Protein AF-A0A9P6J1I5-F1 (afdb_monomer_lite)

InterPro domains:
  IPR013217 Methyltransferase type 12 [PF08242] (8-94)
  IPR026113 tRNA N(3)-methylcytidine methyltransferase METTL2/6/8-like [PTHR22809] (1-177)
  IPR029063 S-adenosyl-L-methionine-dependent methyltransferase superfamily [G3DSA:3.40.50.150] (2-171)
  IPR029063 S-adenosyl-L-methionine-dependent methyltransferase superfamily [SSF53335] (11-177)

Sequence (237 aa):
MFPLLIESKNPKLFVYACDFSSTAVEVVKSNPAYDPTRGKAFVWDLAGDNIPPEVEPESMDVLVLIFVLSALHPDKWDQAMDNLYKLLKPGGLIVFRDYGRYDMAQLRFKKNRLISENFYVRGDGTRVYFFDSDEIVRLFGPRFTIEQNGVDRRLIVNRLRKVKMYRVWLQGKFRKPLAGQSPGVPSTITVTTVDTIEGEDTIDGRPMDVALSLDNNSLGSPEASSGMATPDLGSSA

Foldseek 3Di:
DQVCVVPDPDLPAADEAEDQDPVVLVVQCPDPSDDVSRYDGDYDDLLDQDADPVAQWQGAQEAEEAANVFQDDPVSLQSSLVNVLRRHHAFHKYKYKHFAPPWPVQVPDDPVQDPDVQKGQFPVRTIGHHDDQVVVCVRQQQFWAWAEWEKEWEWEADVVVRDTTTGIMIITMTTGHHPPDGHHYYPDHPHPHPHDHDDDDDDDPDDPPPPPPRDDDDDDDDDDDDDDDDDDDDDDD

Structure (mmCIF, N/CA/C/O backbone):
data_AF-A0A9P6J1I5-F1
#
_entry.id   AF-A0A9P6J1I5-F1
#
loop_
_atom_site.group_PDB
_atom_site.id
_atom_site.type_symbol
_atom_site.label_atom_id
_atom_site.label_alt_id
_atom_site.label_comp_id
_atom_site.label_asym_id
_atom_site.label_entity_id
_atom_site.label_seq_id
_atom_site.pdbx_PDB_ins_code
_atom_site.Cartn_x
_atom_site.Cartn_y
_atom_site.Cartn_z
_atom_site.occupancy
_atom_site.B_iso_or_equiv
_atom_site.auth_seq_id
_atom_site.auth_comp_id
_atom_site.auth_asym_id
_atom_site.auth_atom_id
_atom_site.pdbx_PDB_model_num
ATOM 1 N N . MET A 1 1 ? -7.767 9.579 -1.943 1.00 90.38 1 MET A N 1
ATOM 2 C CA . MET A 1 1 ? -8.697 10.246 -1.003 1.00 90.38 1 MET A CA 1
ATOM 3 C C . MET A 1 1 ? -9.937 10.797 -1.710 1.00 90.38 1 MET A C 1
ATOM 5 O O . MET A 1 1 ? -11.017 10.290 -1.445 1.00 90.38 1 MET A O 1
ATOM 9 N N . PHE A 1 2 ? -9.814 11.773 -2.620 1.00 94.44 2 PHE A N 1
ATOM 10 C CA . PHE A 1 2 ? -10.978 12.519 -3.138 1.00 94.44 2 PHE A CA 1
ATOM 11 C C . PHE A 1 2 ? -12.034 11.707 -3.889 1.00 94.44 2 PHE A C 1
ATOM 13 O O . PHE A 1 2 ? -13.194 11.848 -3.518 1.00 94.44 2 PHE A O 1
ATOM 20 N N . PRO A 1 3 ? -11.700 10.819 -4.851 1.00 93.06 3 PRO A N 1
ATOM 21 C CA . PRO A 1 3 ? -12.741 10.056 -5.543 1.00 93.06 3 PRO A CA 1
ATOM 22 C C . PRO A 1 3 ? -13.623 9.261 -4.570 1.00 93.06 3 PRO A C 1
ATOM 24 O O . PRO A 1 3 ? -14.839 9.257 -4.691 1.00 93.06 3 PRO A O 1
ATOM 27 N N . LEU A 1 4 ? -13.022 8.680 -3.524 1.00 93.06 4 LEU A N 1
ATOM 28 C CA . LEU A 1 4 ? -13.757 7.966 -2.480 1.00 93.06 4 LEU A CA 1
ATOM 29 C C . LEU A 1 4 ? -14.694 8.888 -1.681 1.00 93.06 4 LEU A C 1
ATOM 31 O O . LEU A 1 4 ? -15.829 8.511 -1.403 1.00 93.06 4 LEU A O 1
ATOM 35 N N . LEU A 1 5 ? -14.230 10.078 -1.289 1.00 93.62 5 LEU A N 1
ATOM 36 C CA . LEU A 1 5 ? -15.034 11.023 -0.504 1.00 93.62 5 LEU A CA 1
ATOM 37 C C . LEU A 1 5 ? -16.158 11.678 -1.317 1.00 93.62 5 LEU A C 1
ATOM 39 O O . LEU A 1 5 ? -17.214 11.966 -0.751 1.00 93.62 5 LEU A O 1
ATOM 43 N N . ILE A 1 6 ? -15.933 11.895 -2.615 1.00 91.88 6 ILE A N 1
ATOM 44 C CA . ILE A 1 6 ? -16.921 12.446 -3.550 1.00 91.88 6 ILE A CA 1
ATOM 45 C C . ILE A 1 6 ? -18.047 11.433 -3.783 1.00 91.88 6 ILE A C 1
ATOM 47 O O . ILE A 1 6 ? -19.218 11.782 -3.660 1.00 91.88 6 ILE A O 1
ATOM 51 N N . GLU A 1 7 ? -17.703 10.171 -4.047 1.00 93.50 7 GLU A N 1
ATOM 52 C CA . GLU A 1 7 ? -18.691 9.121 -4.330 1.00 93.50 7 GLU A CA 1
ATOM 53 C C . GLU A 1 7 ? -19.417 8.621 -3.070 1.00 93.50 7 GLU A C 1
ATOM 55 O O . GLU A 1 7 ? -20.574 8.190 -3.116 1.00 93.50 7 GLU A O 1
ATOM 60 N N . SER A 1 8 ? -18.759 8.668 -1.908 1.00 92.62 8 SER A N 1
ATOM 61 C CA . SER A 1 8 ? -19.342 8.165 -0.667 1.00 92.62 8 SER A CA 1
ATOM 62 C C . SER A 1 8 ? -20.397 9.108 -0.095 1.00 92.62 8 SER A C 1
ATOM 64 O O . SER A 1 8 ? -20.094 10.179 0.440 1.00 92.62 8 SER A O 1
ATOM 66 N N . LYS A 1 9 ? -21.641 8.620 -0.083 1.00 90.88 9 LYS A N 1
ATOM 67 C CA . LYS A 1 9 ? -22.789 9.244 0.593 1.00 90.88 9 LYS A CA 1
ATOM 68 C C . LYS A 1 9 ? -22.856 8.944 2.096 1.00 90.88 9 LYS A C 1
ATOM 70 O O . LYS A 1 9 ? -23.789 9.388 2.755 1.00 90.88 9 LYS A O 1
ATOM 75 N N . ASN A 1 10 ? -21.918 8.167 2.648 1.00 94.19 10 ASN A N 1
ATOM 76 C CA . ASN A 1 10 ? -21.923 7.818 4.068 1.00 94.19 10 ASN A CA 1
ATOM 77 C C . ASN A 1 10 ? -21.359 8.984 4.907 1.00 94.19 10 ASN A C 1
ATOM 79 O O . ASN A 1 10 ? -20.153 9.241 4.828 1.00 94.19 10 ASN A O 1
ATOM 83 N N . PRO A 1 11 ? -22.172 9.648 5.753 1.00 91.06 11 PRO A N 1
ATOM 84 C CA . PRO A 1 11 ? -21.702 10.763 6.575 1.00 91.06 11 PRO A CA 1
ATOM 85 C C . PRO A 1 11 ? -20.746 10.325 7.693 1.00 91.06 11 PRO A C 1
ATOM 87 O O . PRO A 1 11 ? -20.063 11.161 8.267 1.00 91.06 11 PRO A O 1
ATOM 90 N N . LYS A 1 12 ? -20.679 9.023 8.006 1.00 94.31 12 LYS A N 1
ATOM 91 C CA . LYS A 1 12 ? -19.759 8.459 9.005 1.00 94.31 12 LYS A CA 1
ATOM 92 C C . LYS A 1 12 ? -18.403 8.061 8.420 1.00 94.31 12 LYS A C 1
ATOM 94 O O . LYS A 1 12 ? -17.541 7.608 9.164 1.00 94.31 12 LYS A O 1
ATOM 99 N N . LEU A 1 13 ? -18.220 8.163 7.100 1.00 96.50 13 LEU A N 1
ATOM 100 C CA . LEU A 1 13 ? -16.925 7.883 6.489 1.00 96.50 13 LEU A CA 1
ATOM 101 C C . LEU A 1 13 ? -15.953 9.015 6.827 1.00 96.50 13 LEU A C 1
ATOM 103 O O . LEU A 1 13 ? -16.151 10.147 6.388 1.00 96.50 13 LEU A O 1
ATOM 107 N N . PHE A 1 14 ? -14.882 8.666 7.531 1.00 97.62 14 PHE A N 1
ATOM 108 C CA . PHE A 1 14 ? -13.732 9.527 7.759 1.00 97.62 14 PHE A CA 1
ATOM 109 C C . PHE A 1 14 ? -12.497 8.902 7.105 1.00 97.62 14 PHE A C 1
ATOM 111 O O . PHE A 1 14 ? -12.251 7.707 7.273 1.00 97.62 14 PHE A O 1
ATOM 118 N N . VAL A 1 15 ? -11.734 9.682 6.336 1.00 98.06 15 VAL A N 1
ATOM 119 C CA . VAL A 1 15 ? -10.561 9.178 5.603 1.00 98.06 15 VAL A CA 1
ATOM 120 C C . VAL A 1 15 ? -9.280 9.803 6.135 1.00 98.06 15 VAL A C 1
ATOM 122 O O . VAL A 1 15 ? -9.044 11.000 5.986 1.00 98.06 15 VAL A O 1
ATOM 125 N N . TYR A 1 16 ? -8.410 8.964 6.682 1.00 98.44 16 TYR A N 1
ATOM 126 C CA . TYR A 1 16 ? -7.014 9.313 6.905 1.00 98.44 16 TYR A CA 1
ATOM 127 C C . TYR A 1 16 ? -6.220 9.090 5.614 1.00 98.44 16 TYR A C 1
ATOM 129 O O . TYR A 1 16 ? -6.382 8.067 4.947 1.00 98.44 16 TYR A O 1
ATOM 137 N N . ALA A 1 17 ? -5.384 10.056 5.247 1.00 97.88 17 ALA A N 1
ATOM 138 C CA . ALA A 1 17 ? -4.475 9.959 4.113 1.00 97.88 17 ALA A CA 1
ATOM 139 C C . ALA A 1 17 ? -3.060 10.289 4.585 1.00 97.88 17 ALA A C 1
ATOM 141 O O . ALA A 1 17 ? -2.835 11.326 5.202 1.00 97.88 17 ALA A O 1
ATOM 142 N N . CYS A 1 18 ? -2.100 9.425 4.295 1.00 97.88 18 CYS A N 1
ATOM 143 C CA . CYS A 1 18 ? -0.728 9.643 4.718 1.00 97.88 18 CYS A CA 1
ATOM 144 C C . CYS A 1 18 ? 0.258 9.253 3.632 1.00 97.88 18 CYS A C 1
ATOM 146 O O . CYS A 1 18 ? 0.011 8.327 2.861 1.00 97.88 18 CYS A O 1
ATOM 148 N N . ASP A 1 19 ? 1.369 9.973 3.609 1.00 98.31 19 ASP A N 1
ATOM 149 C CA . ASP A 1 19 ? 2.516 9.708 2.754 1.00 98.31 19 ASP A CA 1
ATOM 150 C C . ASP A 1 19 ? 3.789 10.086 3.524 1.00 98.31 19 ASP A C 1
ATOM 152 O O . ASP A 1 19 ? 3.751 10.941 4.413 1.00 98.31 19 ASP A O 1
ATOM 156 N N . PHE A 1 20 ? 4.918 9.466 3.188 1.00 96.69 20 PHE A N 1
ATOM 157 C CA . PHE A 1 20 ? 6.217 9.853 3.740 1.00 96.69 20 PHE A CA 1
ATOM 158 C C . PHE A 1 20 ? 6.646 11.243 3.242 1.00 96.69 20 PHE A C 1
ATOM 160 O O . PHE A 1 20 ? 7.337 11.984 3.940 1.00 96.69 20 PHE A O 1
ATOM 167 N N . SER A 1 21 ? 6.230 11.615 2.031 1.00 96.56 21 SER A N 1
ATOM 168 C CA . SER A 1 21 ? 6.527 12.905 1.428 1.00 96.56 21 SER A CA 1
ATOM 169 C C . SER A 1 21 ? 5.621 14.001 1.984 1.00 96.56 21 SER A C 1
ATOM 171 O O . SER A 1 21 ? 4.414 14.032 1.729 1.00 96.56 21 SER A O 1
ATOM 173 N N . SER A 1 22 ? 6.223 14.977 2.668 1.00 97.88 22 SER A N 1
ATOM 174 C CA . SER A 1 22 ? 5.536 16.214 3.055 1.00 97.88 22 SER A CA 1
ATOM 175 C C . SER A 1 22 ? 4.936 16.935 1.852 1.00 97.88 22 SER A C 1
ATOM 177 O O . SER A 1 22 ? 3.796 17.382 1.925 1.00 97.88 22 SER A O 1
ATOM 179 N N . THR A 1 23 ? 5.641 16.955 0.719 1.00 97.88 23 THR A N 1
ATOM 180 C CA . THR A 1 23 ? 5.148 17.544 -0.530 1.00 97.88 23 THR A CA 1
ATOM 181 C C . THR A 1 23 ? 3.871 16.862 -1.021 1.00 97.88 23 THR A C 1
ATOM 183 O O . THR A 1 23 ? 2.920 17.549 -1.383 1.00 97.88 23 THR A O 1
ATOM 186 N N . ALA A 1 24 ? 3.799 15.526 -1.000 1.00 96.81 24 ALA A N 1
ATOM 187 C CA . ALA A 1 24 ? 2.589 14.806 -1.408 1.00 96.81 24 ALA A CA 1
ATOM 188 C C . ALA A 1 24 ? 1.401 15.108 -0.478 1.00 96.81 24 ALA A C 1
ATOM 190 O O . ALA A 1 24 ? 0.279 15.328 -0.939 1.00 96.81 24 ALA A O 1
ATOM 191 N N . VAL A 1 25 ? 1.650 15.181 0.833 1.00 98.44 25 VAL A N 1
ATOM 192 C CA . VAL A 1 25 ? 0.635 15.562 1.827 1.00 98.44 25 VAL A CA 1
ATOM 193 C C . VAL A 1 25 ? 0.142 16.991 1.598 1.00 98.44 25 VAL A C 1
ATOM 195 O O . VAL A 1 25 ? -1.056 17.255 1.708 1.00 98.44 25 VAL A O 1
ATOM 198 N N . GLU A 1 26 ? 1.038 17.910 1.253 1.00 98.31 26 GLU A N 1
ATOM 199 C CA . GLU A 1 26 ? 0.705 19.306 0.972 1.00 98.31 26 GLU A CA 1
ATOM 200 C C . GLU A 1 26 ? -0.160 19.430 -0.286 1.00 98.31 26 GLU A C 1
ATOM 202 O O . GLU A 1 26 ? -1.200 20.082 -0.246 1.00 98.31 26 GLU A O 1
ATOM 207 N N . VAL A 1 27 ? 0.164 18.686 -1.351 1.00 97.81 27 VAL A N 1
ATOM 208 C CA . VAL A 1 27 ? -0.671 18.589 -2.563 1.00 97.81 27 VAL A CA 1
ATOM 209 C C . VAL A 1 27 ? -2.094 18.125 -2.237 1.00 97.81 27 VAL A C 1
ATOM 211 O O . VAL A 1 27 ? -3.060 18.666 -2.778 1.00 97.81 27 VAL A O 1
ATOM 214 N N . VAL A 1 28 ? -2.253 17.150 -1.334 1.00 97.75 28 VAL A N 1
ATOM 215 C CA . VAL A 1 28 ? -3.581 16.712 -0.875 1.00 97.75 28 VAL A CA 1
ATOM 216 C C . VAL A 1 28 ? -4.286 17.835 -0.112 1.00 97.75 28 VAL A C 1
ATOM 218 O O . VAL A 1 28 ? -5.441 18.132 -0.405 1.00 97.75 28 VAL A O 1
ATOM 221 N N . LYS A 1 29 ? -3.615 18.491 0.837 1.00 97.81 29 LYS A N 1
ATOM 222 C CA . LYS A 1 29 ? -4.222 19.556 1.655 1.00 97.81 29 LYS A CA 1
ATOM 223 C C . LYS A 1 29 ? -4.596 20.804 0.857 1.00 97.81 29 LYS A C 1
ATOM 225 O O . LYS A 1 29 ? -5.575 21.458 1.198 1.00 97.81 29 LYS A O 1
ATOM 230 N N . SER A 1 30 ? -3.841 21.136 -0.188 1.00 97.50 30 SER A N 1
ATOM 231 C CA . SER A 1 30 ? -4.104 22.290 -1.054 1.00 97.50 30 SER A CA 1
ATOM 232 C C . SER A 1 30 ? -5.217 22.048 -2.077 1.00 97.50 30 SER A C 1
ATOM 234 O O . SER A 1 30 ? -5.611 22.977 -2.782 1.00 97.50 30 SER A O 1
ATOM 236 N N . ASN A 1 31 ? -5.727 20.820 -2.196 1.00 97.12 31 ASN A N 1
ATOM 237 C CA . ASN A 1 31 ? -6.810 20.521 -3.122 1.00 97.12 31 ASN A CA 1
ATOM 238 C C . ASN A 1 31 ? -8.124 21.193 -2.660 1.00 97.12 31 ASN A C 1
ATOM 240 O O . ASN A 1 31 ? -8.509 21.008 -1.506 1.00 97.12 31 ASN A O 1
ATOM 244 N N . PRO A 1 32 ? -8.873 21.893 -3.537 1.00 96.12 32 PRO A N 1
ATOM 245 C CA . PRO A 1 32 ? -10.147 22.523 -3.169 1.00 96.12 32 PRO A CA 1
ATOM 246 C C . PRO A 1 32 ? -11.218 21.565 -2.624 1.00 96.12 32 PRO A C 1
ATOM 248 O O . PRO A 1 32 ? -12.134 22.005 -1.938 1.00 96.12 32 PRO A O 1
ATOM 251 N N . ALA A 1 33 ? -11.124 20.267 -2.926 1.00 94.75 33 ALA A N 1
ATOM 252 C CA . ALA A 1 33 ? -12.016 19.234 -2.402 1.00 94.75 33 ALA A CA 1
ATOM 253 C C . ALA A 1 33 ? -11.577 18.681 -1.030 1.00 94.75 33 ALA A C 1
ATOM 255 O O . ALA A 1 33 ? -12.193 17.738 -0.525 1.00 94.75 33 ALA A O 1
ATOM 256 N N . TYR A 1 34 ? -10.498 19.203 -0.437 1.00 96.88 34 TYR A N 1
ATOM 257 C CA . TYR A 1 34 ? -10.060 18.809 0.897 1.00 96.88 34 TYR A CA 1
ATOM 258 C C . TYR A 1 34 ? -11.001 19.362 1.964 1.00 96.88 34 TYR A C 1
ATOM 260 O O . TYR A 1 34 ? -11.128 20.568 2.155 1.00 96.88 34 TYR A O 1
ATOM 268 N N . ASP A 1 35 ? -11.640 18.442 2.680 1.00 94.75 35 ASP A N 1
ATOM 269 C CA . ASP A 1 35 ? -12.570 18.735 3.759 1.00 94.75 35 ASP A CA 1
ATOM 270 C C . ASP A 1 35 ? -12.037 18.123 5.068 1.00 94.75 35 ASP A C 1
ATOM 272 O O . ASP A 1 35 ? -12.105 16.898 5.241 1.00 94.75 35 ASP A O 1
ATOM 276 N N . PRO A 1 36 ? -11.515 18.942 6.005 1.00 95.69 36 PRO A N 1
ATOM 277 C CA . PRO A 1 36 ? -10.969 18.453 7.268 1.00 95.69 36 PRO A CA 1
ATOM 278 C C . PRO A 1 36 ? -12.029 17.833 8.193 1.00 95.69 36 PRO A C 1
ATOM 280 O O . PRO A 1 36 ? -11.674 17.173 9.167 1.00 95.69 36 PRO A O 1
ATOM 283 N N . THR A 1 37 ? -13.325 18.018 7.910 1.00 95.12 37 THR A N 1
ATOM 284 C CA . THR A 1 37 ? -14.409 17.372 8.666 1.00 95.12 37 THR A CA 1
ATOM 285 C C . THR A 1 37 ? -14.643 15.924 8.230 1.00 95.12 37 THR A C 1
ATOM 287 O O . THR A 1 37 ? -15.170 15.123 9.001 1.00 95.12 37 THR A O 1
ATOM 290 N N . ARG A 1 38 ? -14.209 15.561 7.014 1.00 95.38 38 ARG A N 1
ATOM 291 C CA . ARG A 1 38 ? -14.367 14.219 6.426 1.00 95.38 38 ARG A CA 1
ATOM 292 C C . ARG A 1 38 ? -13.050 13.470 6.240 1.00 95.38 38 ARG A C 1
ATOM 294 O O . ARG A 1 38 ? -13.053 12.307 5.826 1.00 95.38 38 ARG A O 1
ATOM 301 N N . GLY A 1 39 ? -11.919 14.093 6.547 1.00 96.56 39 GLY A N 1
ATOM 302 C CA . GLY A 1 39 ? -10.643 13.404 6.538 1.00 96.56 39 GLY A CA 1
ATOM 303 C C . GLY A 1 39 ? -9.475 14.220 7.061 1.00 96.56 39 GLY A C 1
ATOM 304 O O . GLY A 1 39 ? -9.582 15.411 7.337 1.00 96.56 39 GLY A O 1
ATOM 305 N N . LYS A 1 40 ? -8.332 13.551 7.201 1.00 98.25 40 LYS A N 1
ATOM 306 C CA . LYS A 1 40 ? -7.103 14.145 7.725 1.00 98.25 40 LYS A CA 1
ATOM 307 C C . LYS A 1 40 ? -5.902 13.640 6.943 1.00 98.25 40 LYS A C 1
ATOM 309 O O . LYS A 1 40 ? -5.644 12.439 6.919 1.00 98.25 40 LYS A O 1
ATOM 314 N N . ALA A 1 41 ? -5.170 14.568 6.331 1.00 98.44 41 ALA A N 1
ATOM 315 C CA . ALA A 1 41 ? -3.904 14.280 5.671 1.00 98.44 41 ALA A CA 1
ATOM 316 C C . ALA A 1 41 ? -2.708 14.587 6.591 1.00 98.44 41 ALA A C 1
ATOM 318 O O . ALA A 1 41 ? -2.669 15.655 7.212 1.00 98.44 41 ALA A O 1
ATOM 319 N N . PHE A 1 42 ? -1.725 13.692 6.686 1.00 98.62 42 PHE A N 1
ATOM 320 C CA . PHE A 1 42 ? -0.537 13.879 7.532 1.00 98.62 42 PHE A CA 1
ATOM 321 C C . PHE A 1 42 ? 0.679 13.114 6.999 1.00 98.62 42 PHE A C 1
ATOM 323 O O . PHE A 1 42 ? 0.543 12.197 6.194 1.00 98.62 42 PHE A O 1
ATOM 330 N N . VAL A 1 43 ? 1.874 13.525 7.426 1.00 98.62 43 VAL A N 1
ATOM 331 C CA . VAL A 1 43 ? 3.128 12.868 7.038 1.00 98.62 43 VAL A CA 1
ATOM 332 C C . VAL A 1 43 ? 3.362 11.680 7.951 1.00 98.62 43 VAL A C 1
ATOM 334 O O . VAL A 1 43 ? 3.360 11.841 9.169 1.00 98.62 43 VAL A O 1
ATOM 337 N N . TRP A 1 44 ? 3.582 10.503 7.376 1.00 98.56 44 TRP A N 1
ATOM 338 C CA . TRP A 1 44 ? 3.931 9.316 8.147 1.00 98.56 44 TRP A CA 1
ATOM 339 C C . TRP A 1 44 ? 4.677 8.294 7.293 1.00 98.56 44 TRP A C 1
ATOM 341 O O . TRP A 1 44 ? 4.321 8.047 6.140 1.00 98.56 44 TRP A O 1
ATOM 351 N N . ASP A 1 45 ? 5.708 7.692 7.883 1.00 98.12 45 ASP A N 1
ATOM 352 C CA . ASP A 1 45 ? 6.429 6.567 7.301 1.00 98.12 45 ASP A CA 1
ATOM 353 C C . ASP A 1 45 ? 5.764 5.255 7.723 1.00 98.12 45 ASP A C 1
ATOM 355 O O . ASP A 1 45 ? 5.832 4.866 8.891 1.00 98.12 45 ASP A O 1
ATOM 359 N N . LEU A 1 46 ? 5.176 4.538 6.764 1.00 98.44 46 LEU A N 1
ATOM 360 C CA . LEU A 1 46 ? 4.594 3.218 7.006 1.00 98.44 46 LEU A CA 1
ATOM 361 C C . LEU A 1 46 ? 5.611 2.232 7.610 1.00 98.44 46 LEU A C 1
ATOM 363 O O . LEU A 1 46 ? 5.233 1.361 8.392 1.00 98.44 46 LEU A O 1
ATOM 367 N N . ALA A 1 47 ? 6.892 2.368 7.265 1.00 97.94 47 ALA A N 1
ATOM 368 C CA . ALA A 1 47 ? 7.980 1.539 7.771 1.00 97.94 47 ALA A CA 1
ATOM 369 C C . ALA A 1 47 ? 8.698 2.139 8.996 1.00 97.94 47 ALA A C 1
ATOM 371 O O . ALA A 1 47 ? 9.747 1.625 9.393 1.00 97.94 47 ALA A O 1
ATOM 372 N N . GLY A 1 48 ? 8.162 3.216 9.576 1.00 97.38 48 GLY A N 1
ATOM 373 C CA . GLY A 1 48 ? 8.688 3.828 10.791 1.00 97.38 48 GLY A CA 1
ATOM 374 C C . GLY A 1 48 ? 8.411 2.996 12.046 1.00 97.38 48 GLY A C 1
ATOM 375 O O . GLY A 1 48 ? 7.616 2.053 12.042 1.00 97.38 48 GLY A O 1
ATOM 376 N N . ASP A 1 49 ? 9.047 3.370 13.153 1.00 96.75 49 ASP A N 1
ATOM 377 C CA . ASP A 1 49 ? 9.003 2.590 14.399 1.00 96.75 49 ASP A CA 1
ATOM 378 C C . ASP A 1 49 ? 7.624 2.605 15.084 1.00 96.75 49 ASP A C 1
ATOM 380 O O . ASP A 1 49 ? 7.263 1.668 15.800 1.00 96.75 49 ASP A O 1
ATOM 384 N N . ASN A 1 50 ? 6.837 3.660 14.847 1.00 95.62 50 ASN A N 1
ATOM 385 C CA . ASN A 1 50 ? 5.570 3.916 15.525 1.00 95.62 50 ASN A CA 1
ATOM 386 C C . ASN A 1 50 ? 4.425 4.129 14.527 1.00 95.62 50 ASN A C 1
ATOM 388 O O . ASN A 1 50 ? 4.625 4.656 13.430 1.00 95.62 50 ASN A O 1
ATOM 392 N N . ILE A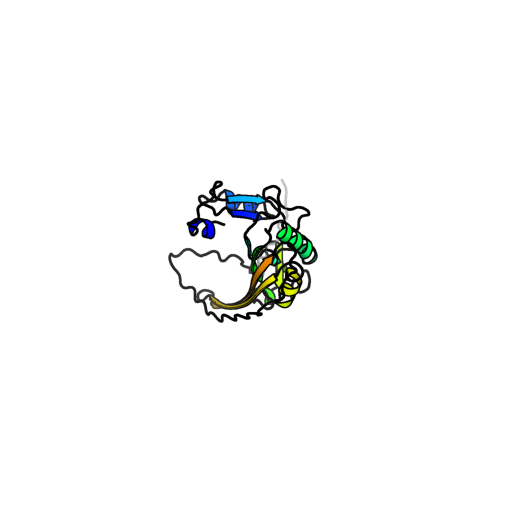 1 51 ? 3.206 3.778 14.948 1.00 97.44 51 ILE A N 1
ATOM 393 C CA . ILE A 1 51 ? 1.977 4.202 14.262 1.00 97.44 51 ILE A CA 1
ATOM 394 C C . ILE A 1 51 ? 1.844 5.741 14.331 1.00 97.44 51 ILE A C 1
ATOM 396 O O . ILE A 1 51 ? 2.446 6.357 15.218 1.00 97.44 51 ILE A O 1
ATOM 400 N N . PRO A 1 52 ? 1.096 6.387 13.419 1.00 97.38 52 PRO A N 1
ATOM 401 C CA . PRO A 1 52 ? 0.998 7.836 13.412 1.00 97.38 52 PRO A CA 1
ATOM 402 C C . PRO A 1 52 ? 0.192 8.339 14.617 1.00 97.38 52 PRO A C 1
ATOM 404 O O . PRO A 1 52 ? -0.845 7.754 14.932 1.00 97.38 52 PRO A O 1
ATOM 407 N N . PRO A 1 53 ? 0.608 9.442 15.264 1.00 96.56 53 PRO A N 1
ATOM 408 C CA . PRO A 1 53 ? -0.096 10.000 16.422 1.00 96.56 53 PRO A CA 1
ATOM 409 C C . PRO A 1 53 ? -1.506 10.507 16.087 1.00 96.56 53 PRO A C 1
ATOM 411 O O . PRO A 1 53 ? -2.309 10.764 16.977 1.00 96.56 53 PRO A O 1
ATOM 414 N N . GLU A 1 54 ? -1.826 10.688 14.806 1.00 97.00 54 GLU A N 1
ATOM 415 C CA . GLU A 1 54 ? -3.149 11.081 14.337 1.00 97.00 54 GLU A CA 1
ATOM 416 C C . GLU A 1 54 ? -4.194 9.961 14.376 1.00 97.00 54 GLU A C 1
ATOM 418 O O . GLU A 1 54 ? -5.379 10.263 14.194 1.00 97.00 54 GLU A O 1
ATOM 423 N N . VAL A 1 55 ? -3.772 8.704 14.549 1.00 97.50 55 VAL A N 1
ATOM 424 C CA . VAL A 1 55 ? -4.631 7.521 14.454 1.00 97.50 55 VAL A CA 1
ATOM 425 C C . VAL A 1 55 ? -4.454 6.651 15.691 1.00 97.50 55 VAL A C 1
ATOM 427 O O . VAL A 1 55 ? -3.361 6.172 15.982 1.00 97.50 55 VAL A O 1
ATOM 430 N N . GLU A 1 56 ? -5.555 6.400 16.394 1.00 97.88 56 GLU A N 1
ATOM 431 C CA . GLU A 1 56 ? -5.550 5.502 17.546 1.00 97.88 56 GLU A CA 1
ATOM 432 C C . GLU A 1 56 ? -5.238 4.055 17.116 1.00 97.88 56 GLU A C 1
ATOM 434 O O . GLU A 1 56 ? -5.689 3.620 16.046 1.00 97.88 56 GLU A O 1
ATOM 439 N N . PRO A 1 57 ? -4.509 3.271 17.931 1.00 98.06 57 PRO A N 1
ATOM 440 C CA . PRO A 1 57 ? -4.348 1.842 17.697 1.00 98.06 57 PRO A CA 1
ATOM 441 C C . PRO A 1 57 ? -5.699 1.140 17.530 1.00 98.06 57 PRO A C 1
ATOM 443 O O . PRO A 1 57 ? -6.685 1.490 18.175 1.00 98.06 57 PRO A O 1
ATOM 446 N N . GLU A 1 58 ? -5.731 0.123 16.673 1.00 98.12 58 GLU A N 1
ATOM 447 C CA . GLU A 1 58 ? -6.902 -0.718 16.420 1.00 98.12 58 GLU A CA 1
ATOM 448 C C . GLU A 1 58 ? -8.191 0.067 16.124 1.00 98.12 58 GLU A C 1
ATOM 450 O O . GLU A 1 58 ? -9.283 -0.337 16.517 1.00 98.12 58 GLU A O 1
ATOM 455 N N . SER A 1 59 ? -8.081 1.196 15.421 1.00 98.19 59 SER A N 1
ATOM 456 C CA . SER A 1 59 ? -9.215 2.078 15.115 1.00 98.19 59 SER A CA 1
ATOM 457 C C . SER A 1 59 ? -9.632 2.061 13.642 1.00 98.19 59 SER A C 1
ATOM 459 O O . SER A 1 59 ? -10.740 2.494 13.311 1.00 98.19 59 SER A O 1
ATOM 461 N N . MET A 1 60 ? -8.800 1.507 12.756 1.00 98.56 60 MET A N 1
ATOM 462 C CA . MET A 1 60 ? -9.060 1.502 11.318 1.00 98.56 60 MET A CA 1
ATOM 463 C C . MET A 1 60 ? -9.933 0.317 10.901 1.00 98.56 60 MET A C 1
ATOM 465 O O . MET A 1 60 ? -9.610 -0.840 11.176 1.00 98.56 60 MET A O 1
ATOM 469 N N . ASP A 1 61 ? -11.029 0.602 10.194 1.00 98.56 61 ASP A N 1
ATOM 470 C CA . ASP A 1 61 ? -11.907 -0.421 9.607 1.00 98.56 61 ASP A CA 1
ATOM 471 C C . ASP A 1 61 ? -11.323 -0.997 8.311 1.00 98.56 61 ASP A C 1
ATOM 473 O O . ASP A 1 61 ? -11.391 -2.203 8.063 1.00 98.56 61 ASP A O 1
ATOM 477 N N . VAL A 1 62 ? -10.748 -0.122 7.478 1.00 98.50 62 VAL A N 1
ATOM 478 C CA . VAL A 1 62 ? -10.157 -0.474 6.186 1.00 98.50 62 VAL A CA 1
ATOM 479 C C . VAL A 1 62 ? -8.857 0.297 5.971 1.00 98.50 62 VAL A C 1
ATOM 481 O O . VAL A 1 62 ? -8.817 1.510 6.171 1.00 98.50 62 VAL A O 1
ATOM 484 N N . LEU A 1 63 ? -7.815 -0.391 5.504 1.00 98.75 63 LEU A N 1
ATOM 485 C CA . LEU A 1 63 ? -6.587 0.204 4.980 1.00 98.75 63 LEU A CA 1
ATOM 486 C C . LEU A 1 63 ? -6.510 -0.021 3.468 1.00 98.75 63 LEU A C 1
ATOM 488 O O . LEU A 1 63 ? -6.727 -1.130 2.983 1.00 98.75 63 LEU A O 1
ATOM 492 N N . VAL A 1 64 ? -6.197 1.036 2.720 1.00 98.44 64 VAL A N 1
ATOM 493 C CA . VAL A 1 64 ? -6.079 1.003 1.257 1.00 98.44 64 VAL A CA 1
ATOM 494 C C . VAL A 1 64 ? -4.613 1.178 0.880 1.00 98.44 64 VAL A C 1
ATOM 496 O O . VAL A 1 64 ? -4.049 2.248 1.093 1.00 98.44 64 VAL A O 1
ATOM 499 N N . LEU A 1 65 ? -4.003 0.142 0.306 1.00 98.38 65 LEU A N 1
ATOM 500 C CA . LEU A 1 65 ? -2.602 0.134 -0.113 1.00 98.38 65 LEU A CA 1
ATOM 501 C C . LEU A 1 65 ? -2.530 -0.023 -1.629 1.00 98.38 65 LEU A C 1
ATOM 503 O O . LEU A 1 65 ? -2.707 -1.121 -2.150 1.00 98.38 65 LEU A O 1
ATOM 507 N N . ILE A 1 66 ? -2.289 1.073 -2.345 1.00 97.81 66 ILE A N 1
ATOM 508 C CA . ILE A 1 66 ? -2.168 1.076 -3.807 1.00 97.81 66 ILE A CA 1
ATOM 509 C C . ILE A 1 66 ? -0.784 1.612 -4.172 1.00 97.81 66 ILE A C 1
ATOM 511 O O . ILE A 1 66 ? -0.518 2.787 -3.942 1.00 97.81 66 ILE A O 1
ATOM 515 N N . PHE A 1 67 ? 0.079 0.758 -4.729 1.00 97.75 67 PHE A N 1
ATOM 516 C CA . PHE A 1 67 ? 1.477 1.066 -5.074 1.00 97.75 67 PHE A CA 1
ATOM 517 C C . PHE A 1 67 ? 2.313 1.586 -3.894 1.00 97.75 67 PHE A C 1
ATOM 519 O O . PHE A 1 67 ? 3.099 2.518 -4.043 1.00 97.75 67 PHE A O 1
ATOM 526 N N . VAL A 1 68 ? 2.122 0.988 -2.713 1.00 98.00 68 VAL A N 1
ATOM 527 C CA . VAL A 1 68 ? 2.779 1.419 -1.467 1.00 98.00 68 VAL A CA 1
ATOM 528 C C . VAL A 1 68 ? 3.956 0.513 -1.116 1.00 98.00 68 VAL A C 1
ATOM 530 O O . VAL A 1 68 ? 5.064 0.994 -0.892 1.00 98.00 68 VAL A O 1
ATOM 533 N N . LEU A 1 69 ? 3.745 -0.806 -1.068 1.00 98.31 69 LEU A N 1
ATOM 534 C CA . LEU A 1 69 ? 4.766 -1.732 -0.571 1.00 98.31 69 LEU A CA 1
ATOM 535 C C . LEU A 1 69 ? 5.930 -1.871 -1.551 1.00 98.31 69 LEU A C 1
ATOM 537 O O . LEU A 1 69 ? 7.068 -2.043 -1.115 1.00 98.31 69 LEU A O 1
ATOM 541 N N . SER A 1 70 ? 5.676 -1.723 -2.853 1.00 98.19 70 SER A N 1
ATOM 542 C CA . SER A 1 70 ? 6.734 -1.711 -3.869 1.00 98.19 70 SER A CA 1
ATOM 543 C C . SER A 1 70 ? 7.725 -0.555 -3.729 1.00 98.19 70 SER A C 1
ATOM 545 O O . SER A 1 70 ? 8.853 -0.675 -4.201 1.00 98.19 70 SER A O 1
ATOM 547 N N . ALA A 1 71 ? 7.347 0.550 -3.081 1.00 97.81 71 ALA A N 1
ATOM 548 C CA . ALA A 1 71 ? 8.241 1.684 -2.843 1.00 97.81 71 ALA A CA 1
ATOM 549 C C . ALA A 1 71 ? 9.186 1.464 -1.641 1.00 97.81 71 ALA A C 1
ATOM 551 O O . ALA A 1 71 ? 10.208 2.157 -1.494 1.00 97.81 71 ALA A O 1
ATOM 552 N N . LEU A 1 72 ? 8.864 0.498 -0.776 1.00 97.88 72 LEU A N 1
ATOM 553 C CA . LEU A 1 72 ? 9.663 0.145 0.392 1.00 97.88 72 LEU A CA 1
ATOM 554 C C . LEU A 1 72 ? 10.811 -0.795 0.015 1.00 97.88 72 LEU A C 1
ATOM 556 O O . LEU A 1 72 ? 10.717 -1.591 -0.915 1.00 97.88 72 LEU A O 1
ATOM 560 N N . HIS A 1 73 ? 11.907 -0.702 0.767 1.00 97.31 73 HIS A N 1
ATOM 561 C CA . HIS A 1 73 ? 12.949 -1.726 0.718 1.00 97.31 73 HIS A CA 1
ATOM 562 C C . HIS A 1 73 ? 12.407 -3.036 1.323 1.00 97.31 73 HIS A C 1
ATOM 564 O O . HIS A 1 73 ? 11.719 -2.943 2.342 1.00 97.31 73 HIS A O 1
ATOM 570 N N . PRO A 1 74 ? 12.739 -4.226 0.784 1.00 97.56 74 PRO A N 1
ATOM 571 C CA . PRO A 1 74 ? 12.263 -5.504 1.323 1.00 97.56 74 PRO A CA 1
ATOM 572 C C . PRO A 1 74 ? 12.450 -5.678 2.839 1.00 97.56 74 PRO A C 1
ATOM 574 O O . PRO A 1 74 ? 11.507 -6.031 3.539 1.00 97.56 74 PRO A O 1
ATOM 577 N N . ASP A 1 75 ? 13.613 -5.298 3.376 1.00 97.62 75 ASP A N 1
ATOM 578 C CA . ASP A 1 75 ? 13.917 -5.334 4.823 1.00 97.62 75 ASP A CA 1
ATOM 579 C C . ASP A 1 75 ? 12.981 -4.485 5.706 1.00 97.62 75 ASP A C 1
ATOM 581 O O . ASP A 1 75 ? 13.015 -4.575 6.931 1.00 97.62 75 ASP A O 1
ATOM 585 N N . LYS A 1 76 ? 12.167 -3.612 5.107 1.00 98.31 76 LYS A N 1
ATOM 586 C CA . LYS A 1 76 ? 11.208 -2.752 5.809 1.00 98.31 76 LYS A CA 1
ATOM 587 C C . LYS A 1 76 ? 9.785 -3.301 5.802 1.00 98.31 76 LYS A C 1
ATOM 589 O O . LYS A 1 76 ? 8.923 -2.745 6.481 1.00 98.31 76 LYS A O 1
ATOM 594 N N . TRP A 1 77 ? 9.518 -4.370 5.058 1.00 98.31 77 TRP A N 1
ATOM 595 C CA . TRP A 1 77 ? 8.167 -4.898 4.922 1.00 98.31 77 TRP A CA 1
ATOM 596 C C . TRP A 1 77 ? 7.614 -5.483 6.217 1.00 98.31 77 TRP A C 1
ATOM 598 O O . TRP A 1 77 ? 6.448 -5.241 6.506 1.00 98.31 77 TRP A O 1
ATOM 608 N N . ASP A 1 78 ? 8.418 -6.180 7.022 1.00 98.06 78 ASP A N 1
ATOM 609 C CA . ASP A 1 78 ? 7.930 -6.728 8.294 1.00 98.06 78 ASP A CA 1
ATOM 610 C C . ASP A 1 78 ? 7.474 -5.624 9.256 1.00 98.06 78 ASP A C 1
ATOM 612 O O . ASP A 1 78 ? 6.363 -5.692 9.781 1.00 98.06 78 ASP A O 1
ATOM 616 N N . GLN A 1 79 ? 8.266 -4.555 9.391 1.00 98.62 79 GLN A N 1
ATOM 617 C CA . GLN A 1 79 ? 7.888 -3.379 10.182 1.00 98.62 79 GLN A CA 1
ATOM 618 C C . GLN A 1 79 ? 6.603 -2.729 9.647 1.00 98.62 79 GLN A C 1
ATOM 620 O O . GLN A 1 79 ? 5.702 -2.391 10.416 1.00 98.62 79 GLN A O 1
ATOM 625 N N . ALA A 1 80 ? 6.485 -2.589 8.321 1.00 98.56 80 ALA A N 1
ATOM 626 C CA . ALA A 1 80 ? 5.267 -2.085 7.696 1.00 98.56 80 ALA A CA 1
ATOM 627 C C . ALA A 1 80 ? 4.054 -2.972 8.024 1.00 98.56 80 ALA A C 1
ATOM 629 O O . ALA A 1 80 ? 3.001 -2.453 8.390 1.00 98.56 80 ALA A O 1
ATOM 630 N N . MET A 1 81 ? 4.190 -4.300 7.946 1.00 98.50 81 MET A N 1
ATOM 631 C CA . MET A 1 81 ? 3.108 -5.231 8.277 1.00 98.50 81 MET A CA 1
ATOM 632 C C . MET A 1 81 ? 2.698 -5.142 9.748 1.00 98.50 81 MET A C 1
ATOM 634 O O . MET A 1 81 ? 1.501 -5.160 10.042 1.00 98.50 81 MET A O 1
ATOM 638 N N . ASP A 1 82 ? 3.658 -4.996 10.662 1.00 98.44 82 ASP A N 1
ATOM 639 C CA . ASP A 1 82 ? 3.379 -4.805 12.086 1.00 98.44 82 ASP A CA 1
ATOM 640 C C . ASP A 1 82 ? 2.595 -3.511 12.336 1.00 98.44 82 ASP A C 1
ATOM 642 O O . ASP A 1 82 ? 1.628 -3.506 13.101 1.00 98.44 82 ASP A O 1
ATOM 646 N N . ASN A 1 83 ? 2.947 -2.419 11.656 1.00 98.75 83 ASN A N 1
ATOM 647 C CA . ASN A 1 83 ? 2.217 -1.157 11.758 1.00 98.75 83 ASN A CA 1
ATOM 648 C C . ASN A 1 83 ? 0.791 -1.256 11.198 1.00 98.75 83 ASN A C 1
ATOM 650 O O . ASN A 1 83 ? -0.152 -0.816 11.858 1.00 98.75 83 ASN A O 1
ATOM 654 N N . LEU A 1 84 ? 0.599 -1.883 10.031 1.00 98.69 84 LEU A N 1
ATOM 655 C CA . LEU A 1 84 ? -0.741 -2.128 9.474 1.00 98.69 84 LEU A CA 1
ATOM 656 C C . LEU A 1 84 ? -1.603 -2.953 10.437 1.00 98.69 84 LEU A C 1
ATOM 658 O O . LEU A 1 84 ? -2.784 -2.660 10.629 1.00 98.69 84 LEU A O 1
ATOM 662 N N . TYR A 1 85 ? -1.008 -3.967 11.069 1.00 98.50 85 TYR A N 1
ATOM 663 C CA . TYR A 1 85 ? -1.697 -4.811 12.039 1.00 98.50 85 TYR A CA 1
ATOM 664 C C . TYR A 1 85 ? -2.106 -4.030 13.294 1.00 98.50 85 TYR A C 1
ATOM 666 O O . TYR A 1 85 ? -3.232 -4.189 13.769 1.00 98.50 85 TYR A O 1
ATOM 674 N N . LYS A 1 86 ? -1.227 -3.166 13.820 1.00 98.44 86 LYS A N 1
ATOM 675 C CA . LYS A 1 86 ? -1.515 -2.293 14.973 1.00 98.44 86 LYS A CA 1
ATOM 676 C C . LYS A 1 86 ? -2.610 -1.267 14.673 1.00 98.44 86 LYS A C 1
ATOM 678 O O . LYS A 1 86 ? -3.365 -0.918 15.572 1.00 98.44 86 LYS A O 1
ATOM 683 N N . LEU A 1 87 ? -2.708 -0.788 13.433 1.00 98.62 87 LEU A N 1
ATOM 684 C CA . LEU A 1 87 ? -3.715 0.192 13.016 1.00 98.62 87 LEU A CA 1
ATOM 685 C C . LEU A 1 87 ? -5.120 -0.405 12.878 1.00 98.62 87 LEU A C 1
ATOM 687 O O . LEU A 1 87 ? -6.109 0.247 13.216 1.00 98.62 87 LEU A O 1
ATOM 691 N N . LEU A 1 88 ? -5.227 -1.627 12.354 1.00 98.69 88 LEU A N 1
ATOM 692 C CA . LEU A 1 88 ? -6.518 -2.252 12.068 1.00 98.69 88 LEU A CA 1
ATOM 693 C C . LEU A 1 88 ? -7.240 -2.719 13.329 1.00 98.69 88 LEU A C 1
ATOM 695 O O . LEU A 1 88 ? -6.653 -3.362 14.200 1.00 98.69 88 LEU A O 1
ATOM 699 N N . LYS A 1 89 ? -8.555 -2.502 13.364 1.00 98.38 89 LYS A N 1
ATOM 700 C CA . LYS A 1 89 ? -9.461 -3.219 14.271 1.00 98.38 89 LYS A CA 1
ATOM 701 C C . LYS A 1 89 ? -9.351 -4.733 14.050 1.00 98.38 89 LYS A C 1
ATOM 703 O O . LYS A 1 89 ? -9.119 -5.160 12.913 1.00 98.38 89 LYS A O 1
ATOM 708 N N . PRO A 1 90 ? -9.595 -5.576 15.068 1.00 98.12 90 PRO A N 1
ATOM 709 C CA . PRO A 1 90 ? -9.920 -6.981 14.831 1.00 98.12 90 PRO A CA 1
ATOM 710 C C . PRO A 1 90 ? -11.069 -7.101 13.813 1.00 98.12 90 PRO A C 1
ATOM 712 O O . PRO A 1 90 ? -12.093 -6.435 13.950 1.00 98.12 90 PRO A O 1
ATOM 715 N N . GLY A 1 91 ? -10.896 -7.905 12.761 1.00 97.81 91 GLY A N 1
ATOM 716 C CA . GLY A 1 91 ? -11.845 -7.986 11.638 1.00 97.81 91 GLY A CA 1
ATOM 717 C C . GLY A 1 91 ? -11.735 -6.859 10.594 1.00 97.81 91 GLY A C 1
ATOM 718 O O . GLY A 1 91 ? -12.487 -6.850 9.613 1.00 97.81 91 GLY A O 1
ATOM 719 N N . GLY A 1 92 ? -10.801 -5.922 10.766 1.00 98.44 92 GLY A N 1
ATOM 720 C CA . GLY A 1 92 ? -10.504 -4.875 9.793 1.00 98.44 92 GLY A CA 1
ATOM 721 C C . GLY A 1 92 ? -9.858 -5.425 8.515 1.00 98.44 92 GLY A C 1
ATOM 722 O O . GLY A 1 92 ? -9.273 -6.512 8.515 1.00 98.44 92 GLY A O 1
ATOM 723 N N . LEU A 1 93 ? -9.991 -4.691 7.409 1.00 98.56 93 LEU A N 1
ATOM 724 C CA . LEU A 1 93 ? -9.629 -5.158 6.067 1.00 98.56 93 LEU A CA 1
ATOM 725 C C . LEU A 1 93 ? -8.503 -4.329 5.441 1.00 98.56 93 LEU A C 1
ATOM 727 O O . LEU A 1 93 ? -8.564 -3.108 5.405 1.00 98.56 93 LEU A O 1
ATOM 731 N N . ILE A 1 94 ? -7.524 -4.988 4.839 1.00 98.75 94 ILE A N 1
ATOM 732 C CA . ILE A 1 94 ? -6.593 -4.379 3.889 1.00 98.75 94 ILE A CA 1
ATOM 733 C C . ILE A 1 94 ? -7.104 -4.667 2.484 1.00 98.75 94 ILE A C 1
ATOM 735 O O . ILE A 1 94 ? -7.336 -5.826 2.136 1.00 98.75 94 ILE A O 1
ATOM 739 N N . VAL A 1 95 ? -7.233 -3.627 1.666 1.00 98.44 95 VAL A N 1
ATOM 740 C CA . VAL A 1 95 ? -7.360 -3.757 0.213 1.00 98.44 95 VAL A CA 1
ATOM 741 C C . VAL A 1 95 ? -6.052 -3.320 -0.431 1.00 98.44 95 VAL A C 1
ATOM 743 O O . VAL A 1 95 ? -5.533 -2.238 -0.157 1.00 98.44 95 VAL A O 1
ATOM 746 N N . PHE A 1 96 ? -5.497 -4.198 -1.256 1.00 98.25 96 PHE A N 1
ATOM 747 C CA . PHE A 1 96 ? -4.131 -4.108 -1.749 1.00 98.25 96 PHE A CA 1
ATOM 748 C C . PHE A 1 96 ? -4.100 -4.134 -3.272 1.00 98.25 96 PHE A C 1
ATOM 750 O O . PHE A 1 96 ? -4.790 -4.945 -3.895 1.00 98.25 96 PHE A O 1
ATOM 757 N N . ARG A 1 97 ? -3.259 -3.286 -3.865 1.00 98.31 97 ARG A N 1
ATOM 758 C CA . ARG A 1 97 ? -2.862 -3.368 -5.268 1.00 98.31 97 ARG A CA 1
ATOM 759 C C . ARG A 1 97 ? -1.418 -2.921 -5.441 1.00 98.31 97 ARG A C 1
ATOM 761 O O . ARG A 1 97 ? -1.070 -1.823 -5.021 1.00 98.31 97 ARG A O 1
ATOM 768 N N . ASP A 1 98 ? -0.598 -3.722 -6.108 1.00 98.56 98 ASP A N 1
ATOM 769 C CA . ASP A 1 98 ? 0.798 -3.357 -6.374 1.00 98.56 98 ASP A CA 1
ATOM 770 C C . ASP A 1 98 ? 1.339 -4.001 -7.662 1.00 98.56 98 ASP A C 1
ATOM 772 O O . ASP A 1 98 ? 0.613 -4.710 -8.363 1.00 98.56 98 ASP A O 1
ATOM 776 N N . TYR A 1 99 ? 2.587 -3.707 -8.028 1.00 98.25 99 TYR A N 1
ATOM 777 C CA . TYR A 1 99 ? 3.206 -4.198 -9.263 1.00 98.25 99 TYR A CA 1
ATOM 778 C C . TYR A 1 99 ? 3.494 -5.698 -9.223 1.00 98.25 99 TYR A C 1
ATOM 780 O O . TYR A 1 99 ? 4.012 -6.216 -8.234 1.00 98.25 99 TYR A O 1
ATOM 788 N N . GLY A 1 100 ? 3.205 -6.385 -10.331 1.00 97.94 100 GLY A N 1
ATOM 789 C CA . GLY A 1 100 ? 3.483 -7.808 -10.487 1.00 97.94 100 GLY A CA 1
ATOM 790 C C . GLY A 1 100 ? 4.678 -8.117 -11.372 1.00 97.94 100 GLY A C 1
ATOM 791 O O . GLY A 1 100 ? 4.985 -7.379 -12.309 1.00 97.94 100 GLY A O 1
ATOM 792 N N . ARG A 1 101 ? 5.345 -9.237 -11.086 1.00 96.75 101 ARG A N 1
ATOM 793 C CA . ARG A 1 101 ? 6.456 -9.740 -11.897 1.00 96.75 101 ARG A CA 1
ATOM 794 C C . ARG A 1 101 ? 6.056 -9.900 -13.360 1.00 96.75 101 ARG A C 1
ATOM 796 O O . ARG A 1 101 ? 4.919 -10.233 -13.694 1.00 96.75 101 ARG A O 1
ATOM 803 N N . TYR A 1 102 ? 7.044 -9.693 -14.221 1.00 95.50 102 TYR A N 1
ATOM 804 C CA . TYR A 1 102 ? 6.940 -9.714 -15.676 1.00 95.50 102 TYR A CA 1
ATOM 805 C C . TYR A 1 102 ? 6.067 -8.598 -16.268 1.00 95.50 102 TYR A C 1
ATOM 807 O O . TYR A 1 102 ? 5.749 -8.641 -17.457 1.00 95.50 102 TYR A O 1
ATOM 815 N N . ASP A 1 103 ? 5.725 -7.567 -15.484 1.00 96.88 103 ASP A N 1
ATOM 816 C CA . ASP A 1 103 ? 5.180 -6.324 -16.029 1.00 96.88 103 ASP A CA 1
ATOM 817 C C . ASP A 1 103 ? 6.156 -5.730 -17.057 1.00 96.88 103 ASP A C 1
ATOM 819 O O . ASP A 1 103 ? 7.380 -5.756 -16.896 1.00 96.88 103 ASP A O 1
ATOM 823 N N . MET A 1 104 ? 5.620 -5.167 -18.137 1.00 94.06 104 MET A N 1
ATOM 824 C CA . MET A 1 104 ? 6.432 -4.605 -19.210 1.00 94.06 104 MET A CA 1
ATOM 825 C C . MET A 1 104 ? 7.399 -3.512 -18.736 1.00 94.06 104 MET A C 1
ATOM 827 O O . MET A 1 104 ? 8.470 -3.363 -19.326 1.00 94.06 104 MET A O 1
ATOM 831 N N . ALA A 1 105 ? 7.057 -2.748 -17.696 1.00 92.25 105 ALA A N 1
ATOM 832 C CA . ALA A 1 105 ? 7.979 -1.789 -17.099 1.00 92.25 105 ALA A CA 1
ATOM 833 C C . ALA A 1 105 ? 9.178 -2.497 -16.454 1.00 92.25 105 ALA A C 1
ATOM 835 O O . ALA A 1 105 ? 10.307 -2.054 -16.659 1.00 92.25 105 ALA A O 1
ATOM 836 N N . GLN A 1 106 ? 8.954 -3.625 -15.764 1.00 95.94 106 GLN A N 1
ATOM 837 C CA . GLN A 1 106 ? 10.025 -4.443 -15.187 1.00 95.94 106 GLN A CA 1
ATOM 838 C C . GLN A 1 106 ? 11.027 -4.870 -16.263 1.00 95.94 106 GLN A C 1
ATOM 840 O O . GLN A 1 106 ? 12.227 -4.636 -16.140 1.00 95.94 106 GLN A O 1
ATOM 845 N N . LEU A 1 107 ? 10.514 -5.439 -17.358 1.00 93.00 107 LEU A N 1
ATOM 846 C CA . LEU A 1 107 ? 11.319 -5.989 -18.454 1.00 93.00 107 LEU A CA 1
ATOM 847 C C . LEU A 1 107 ? 12.128 -4.927 -19.216 1.00 93.00 107 LEU A C 1
ATOM 849 O O . LEU A 1 107 ? 13.036 -5.263 -19.973 1.00 93.00 107 LEU A O 1
ATOM 853 N N . ARG A 1 108 ? 11.795 -3.646 -19.038 1.00 92.31 108 ARG A N 1
ATOM 854 C CA . ARG A 1 108 ? 12.457 -2.513 -19.693 1.00 92.31 108 ARG A CA 1
ATOM 855 C C . ARG A 1 108 ? 13.477 -1.806 -18.810 1.00 92.31 108 ARG A C 1
ATOM 857 O O . ARG A 1 108 ? 14.183 -0.930 -19.315 1.00 92.31 108 ARG A O 1
ATOM 864 N N . PHE A 1 109 ? 13.577 -2.145 -17.524 1.00 89.50 109 PHE A N 1
ATOM 865 C CA . PHE A 1 109 ? 14.599 -1.543 -16.678 1.00 89.50 109 PHE A CA 1
ATOM 866 C C . PHE A 1 109 ? 15.999 -1.892 -17.180 1.00 89.50 109 PHE A C 1
ATOM 868 O O . PHE A 1 109 ? 16.334 -3.039 -17.473 1.00 89.50 109 PHE A O 1
ATOM 875 N N . LYS A 1 110 ? 16.845 -0.865 -17.256 1.00 86.56 110 LYS A N 1
ATOM 876 C CA . LYS A 1 110 ? 18.267 -1.027 -17.557 1.00 86.56 110 LYS A CA 1
ATOM 877 C C . LYS A 1 110 ? 18.974 -1.649 -16.352 1.00 86.56 110 LYS A C 1
ATOM 879 O O . LYS A 1 110 ? 18.625 -1.353 -15.211 1.00 86.56 110 LYS A O 1
ATOM 884 N N . LYS A 1 111 ? 20.021 -2.447 -16.596 1.00 85.00 111 LYS A N 1
ATOM 885 C CA . LYS A 1 111 ? 20.787 -3.131 -15.533 1.00 85.00 111 LYS A CA 1
ATOM 886 C C . LYS A 1 111 ? 21.312 -2.182 -14.449 1.00 85.00 111 LYS A C 1
ATOM 888 O O . LYS A 1 111 ? 21.334 -2.554 -13.288 1.00 85.00 111 LYS A O 1
ATOM 893 N N . ASN A 1 112 ? 21.668 -0.946 -14.801 1.00 89.88 112 ASN A N 1
ATOM 894 C CA . ASN A 1 112 ? 22.149 0.065 -13.852 1.00 89.88 112 ASN A CA 1
ATOM 895 C C . ASN A 1 112 ? 21.056 0.657 -12.940 1.00 89.88 112 ASN A C 1
ATOM 897 O O . ASN A 1 112 ? 21.349 1.533 -12.133 1.00 89.88 112 ASN A O 1
ATOM 901 N N . ARG A 1 113 ? 19.794 0.246 -13.104 1.00 92.12 113 ARG A N 1
ATOM 902 C CA . ARG A 1 113 ? 18.673 0.614 -12.229 1.00 92.12 113 ARG A CA 1
ATOM 903 C C . ARG A 1 113 ? 18.281 -0.511 -11.277 1.00 92.12 113 ARG A C 1
ATOM 905 O O . ARG A 1 113 ? 17.380 -0.307 -10.475 1.00 92.12 113 ARG A O 1
ATOM 912 N N . LEU A 1 114 ? 18.917 -1.677 -11.378 1.00 94.12 114 LEU A N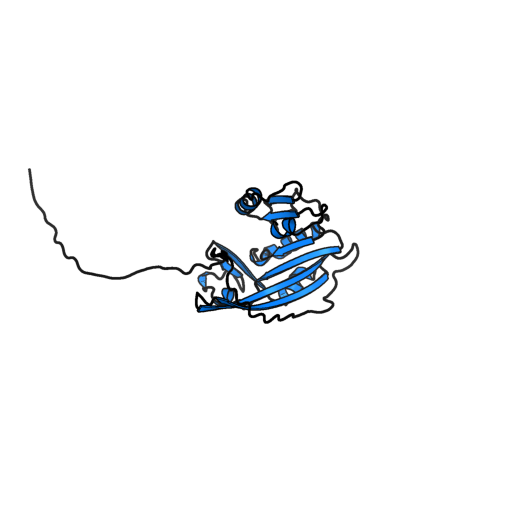 1
ATOM 913 C CA . LEU A 1 114 ? 18.697 -2.800 -10.475 1.00 94.12 114 LEU A CA 1
ATOM 914 C C . LEU A 1 114 ? 19.351 -2.494 -9.122 1.00 94.12 114 LEU A C 1
ATOM 916 O O . LEU A 1 114 ? 20.548 -2.223 -9.071 1.00 94.12 114 LEU A O 1
ATOM 920 N N . ILE A 1 115 ? 18.564 -2.536 -8.050 1.00 95.38 115 ILE A N 1
ATOM 921 C CA . ILE A 1 115 ? 19.051 -2.458 -6.666 1.00 95.38 115 ILE A CA 1
ATOM 922 C C . ILE A 1 115 ? 19.337 -3.880 -6.170 1.00 95.38 115 ILE A C 1
ATOM 924 O O . ILE A 1 115 ? 20.429 -4.173 -5.695 1.00 95.38 115 ILE A O 1
ATOM 928 N N . SER A 1 116 ? 18.356 -4.770 -6.325 1.00 95.62 116 SER A N 1
ATOM 929 C CA . SER A 1 116 ? 18.429 -6.200 -6.017 1.00 95.62 116 SER A CA 1
ATOM 930 C C . SER A 1 116 ? 17.392 -6.956 -6.855 1.00 95.62 116 SER A C 1
ATOM 932 O O . SER A 1 116 ? 16.711 -6.356 -7.689 1.00 95.62 116 SER A O 1
ATOM 934 N N . GLU A 1 117 ? 17.283 -8.276 -6.703 1.00 95.25 117 GLU A N 1
ATOM 935 C CA . GLU A 1 117 ? 16.340 -9.077 -7.488 1.00 95.25 117 GLU A CA 1
ATOM 936 C C . GLU A 1 117 ? 14.902 -8.535 -7.379 1.00 95.25 117 GLU A C 1
ATOM 938 O O . GLU A 1 117 ? 14.375 -8.342 -6.285 1.00 95.25 117 GLU A O 1
ATOM 943 N N . ASN A 1 118 ? 14.284 -8.263 -8.534 1.00 97.19 118 ASN A N 1
ATOM 944 C CA . ASN A 1 118 ? 12.954 -7.654 -8.676 1.00 97.19 118 ASN A CA 1
ATOM 945 C C . ASN A 1 118 ? 12.793 -6.242 -8.084 1.00 97.19 118 ASN A C 1
ATOM 947 O O . ASN A 1 118 ? 11.682 -5.711 -8.104 1.00 97.19 118 ASN A O 1
ATOM 951 N N . PHE A 1 119 ? 13.877 -5.604 -7.635 1.00 97.88 119 PHE A N 1
ATOM 952 C CA . PHE A 1 119 ? 13.860 -4.292 -7.001 1.00 97.88 119 PHE A CA 1
ATOM 953 C C . PHE A 1 119 ? 14.699 -3.273 -7.768 1.00 97.88 119 PHE A C 1
ATOM 955 O O . PHE A 1 119 ? 15.891 -3.472 -8.015 1.00 97.88 119 PHE A O 1
ATOM 962 N N . TYR A 1 120 ? 14.084 -2.152 -8.135 1.00 97.88 120 TYR A N 1
ATOM 963 C CA . TYR A 1 120 ? 14.670 -1.180 -9.051 1.00 97.88 120 TYR A CA 1
ATOM 964 C C . TYR A 1 120 ? 14.509 0.254 -8.554 1.00 97.88 120 TYR A C 1
ATOM 966 O O . TYR A 1 120 ? 13.585 0.571 -7.808 1.00 97.88 120 TYR A O 1
ATOM 974 N N . VAL A 1 121 ? 15.375 1.144 -9.043 1.00 96.19 121 VAL A N 1
ATOM 975 C CA . VAL A 1 121 ? 15.228 2.599 -8.922 1.00 96.19 121 VAL A CA 1
ATOM 976 C C . VAL A 1 121 ? 14.679 3.201 -10.223 1.00 96.19 121 VAL A C 1
ATOM 978 O O . VAL A 1 121 ? 15.192 2.989 -11.326 1.00 96.19 121 VAL A O 1
ATOM 981 N N . ARG A 1 122 ? 13.611 3.983 -10.109 1.00 92.94 122 ARG A N 1
ATOM 982 C CA . ARG A 1 122 ? 12.890 4.664 -11.195 1.00 92.94 122 ARG A CA 1
ATOM 983 C C . ARG A 1 122 ? 13.526 6.001 -11.520 1.00 92.94 122 ARG A C 1
ATOM 985 O O . ARG A 1 122 ? 14.346 6.462 -10.737 1.00 92.94 122 ARG A O 1
ATOM 992 N N . GLY A 1 123 ? 13.228 6.569 -12.695 1.00 90.12 123 GLY A N 1
ATOM 993 C CA . GLY A 1 123 ? 13.849 7.795 -13.245 1.00 90.12 123 GLY A CA 1
ATOM 994 C C . GLY A 1 123 ? 14.009 8.917 -12.217 1.00 90.12 123 GLY A C 1
ATOM 995 O O . GLY A 1 123 ? 15.118 9.402 -12.004 1.00 90.12 123 GLY A O 1
ATOM 996 N N . ASP A 1 124 ? 12.918 9.176 -11.503 1.00 90.62 124 ASP A N 1
ATOM 997 C CA . ASP A 1 124 ? 12.732 10.152 -10.423 1.00 90.62 124 ASP A CA 1
ATOM 998 C C . ASP A 1 124 ? 13.432 9.819 -9.086 1.00 90.62 124 ASP A C 1
ATOM 1000 O O . ASP A 1 124 ? 13.294 10.557 -8.115 1.00 90.62 124 ASP A O 1
ATOM 1004 N N . GLY A 1 125 ? 14.172 8.711 -9.004 1.00 92.12 125 GLY A N 1
ATOM 1005 C CA . GLY A 1 125 ? 14.850 8.261 -7.786 1.00 92.12 125 GLY A CA 1
ATOM 1006 C C . GLY A 1 125 ? 13.969 7.463 -6.822 1.00 92.12 125 GLY A C 1
ATOM 1007 O O . GLY A 1 125 ? 14.486 6.926 -5.841 1.00 92.12 125 GLY A O 1
ATOM 1008 N N . THR A 1 126 ? 12.670 7.314 -7.099 1.00 94.00 126 THR A N 1
ATOM 1009 C CA . THR A 1 126 ? 11.791 6.438 -6.312 1.00 94.00 126 THR A CA 1
ATOM 1010 C C . THR A 1 126 ? 12.106 4.967 -6.582 1.00 94.00 126 THR A C 1
ATOM 1012 O O . THR A 1 126 ? 12.753 4.617 -7.572 1.00 94.00 126 THR A O 1
ATOM 1015 N N . ARG A 1 127 ? 11.681 4.069 -5.693 1.00 96.44 127 ARG A N 1
ATOM 1016 C CA . ARG A 1 127 ? 11.946 2.628 -5.817 1.00 96.44 127 ARG A CA 1
ATOM 1017 C C . ARG A 1 127 ? 10.695 1.884 -6.262 1.00 96.44 127 ARG A C 1
ATOM 1019 O O . ARG A 1 127 ? 9.583 2.372 -6.084 1.00 96.44 127 ARG A O 1
ATOM 1026 N N . VAL A 1 128 ? 10.888 0.713 -6.855 1.00 97.94 128 VAL A N 1
ATOM 1027 C CA . VAL A 1 128 ? 9.799 -0.191 -7.225 1.00 97.94 128 VAL A CA 1
ATOM 1028 C C . VAL A 1 128 ? 10.241 -1.642 -7.102 1.00 97.94 128 VAL A C 1
ATOM 1030 O O . VAL A 1 128 ? 11.243 -2.050 -7.691 1.00 97.94 128 VAL A O 1
ATOM 1033 N N . TYR A 1 129 ? 9.472 -2.413 -6.345 1.00 98.50 129 TYR A N 1
ATOM 1034 C CA . TYR A 1 129 ? 9.529 -3.867 -6.278 1.00 98.50 129 TYR A CA 1
ATOM 1035 C C . TYR A 1 129 ? 8.424 -4.489 -7.139 1.00 98.50 129 TYR A C 1
ATOM 1037 O O . TYR A 1 129 ? 7.304 -3.979 -7.166 1.00 98.50 129 TYR A O 1
ATOM 1045 N N . PHE A 1 130 ? 8.724 -5.598 -7.816 1.00 98.44 130 PHE A N 1
ATOM 1046 C CA . PHE A 1 130 ? 7.748 -6.380 -8.579 1.00 98.44 130 PHE A CA 1
ATOM 1047 C C . PHE A 1 130 ? 7.482 -7.720 -7.889 1.00 98.44 130 PHE A C 1
ATOM 1049 O O . PHE A 1 130 ? 8.348 -8.593 -7.866 1.00 98.44 130 PHE A O 1
ATOM 1056 N N . PHE A 1 131 ? 6.276 -7.878 -7.347 1.00 98.25 131 PHE A N 1
ATOM 1057 C CA . PHE A 1 131 ? 5.889 -9.032 -6.535 1.00 98.25 131 PHE A CA 1
ATOM 1058 C C . PHE A 1 131 ? 5.407 -10.208 -7.382 1.00 98.25 131 PHE A C 1
ATOM 1060 O O . PHE A 1 131 ? 4.803 -10.023 -8.440 1.00 98.25 131 PHE A O 1
ATOM 1067 N N . ASP A 1 132 ? 5.616 -11.431 -6.911 1.00 96.25 132 ASP A N 1
ATOM 1068 C CA . ASP A 1 132 ? 4.787 -12.569 -7.301 1.00 96.25 132 ASP A CA 1
ATOM 1069 C C . ASP A 1 132 ? 3.696 -12.873 -6.263 1.00 96.25 132 ASP A C 1
ATOM 1071 O O . ASP A 1 132 ? 3.636 -12.296 -5.178 1.00 96.25 132 ASP A O 1
ATOM 1075 N N . SER A 1 133 ? 2.787 -13.776 -6.628 1.00 94.75 133 SER A N 1
ATOM 1076 C CA . SER A 1 133 ? 1.666 -14.174 -5.775 1.00 94.75 133 SER A CA 1
ATOM 1077 C C . SER A 1 133 ? 2.120 -14.846 -4.475 1.00 94.75 133 SER A C 1
ATOM 1079 O O . SER A 1 133 ? 1.473 -14.664 -3.443 1.00 94.75 133 SER A O 1
ATOM 1081 N N . ASP A 1 134 ? 3.209 -15.613 -4.501 1.00 95.19 134 ASP A N 1
ATOM 1082 C CA . ASP A 1 134 ? 3.676 -16.365 -3.337 1.00 95.19 134 ASP A CA 1
ATOM 1083 C C . ASP A 1 134 ? 4.342 -15.435 -2.317 1.00 95.19 134 ASP A C 1
ATOM 1085 O O . ASP A 1 134 ? 4.220 -15.645 -1.111 1.00 95.19 134 ASP A O 1
ATOM 1089 N N . GLU A 1 135 ? 4.999 -14.369 -2.776 1.00 95.69 135 GLU A N 1
ATOM 1090 C CA . GLU A 1 135 ? 5.502 -13.283 -1.931 1.00 95.69 135 GLU A CA 1
ATOM 1091 C C . GLU A 1 135 ? 4.376 -12.594 -1.174 1.00 95.69 135 GLU A C 1
ATOM 1093 O O . GLU A 1 135 ? 4.503 -12.369 0.027 1.00 95.69 135 GLU A O 1
ATOM 1098 N N . ILE A 1 136 ? 3.249 -12.327 -1.837 1.00 96.12 136 ILE A N 1
ATOM 1099 C CA . ILE A 1 136 ? 2.071 -11.752 -1.182 1.00 96.12 136 ILE A CA 1
ATOM 1100 C C . ILE A 1 136 ? 1.534 -12.694 -0.094 1.00 96.12 136 ILE A C 1
ATOM 1102 O O . ILE A 1 136 ? 1.214 -12.242 1.006 1.00 96.12 136 ILE A O 1
ATOM 1106 N N . VAL A 1 137 ? 1.498 -14.007 -0.349 1.00 95.31 137 VAL A N 1
ATOM 1107 C CA . VAL A 1 137 ? 1.108 -14.997 0.672 1.00 95.31 137 VAL A CA 1
ATOM 1108 C C . VAL A 1 137 ? 2.081 -14.990 1.850 1.00 95.31 137 VAL A C 1
ATOM 1110 O O . VAL A 1 137 ? 1.638 -14.960 2.996 1.00 95.31 137 VAL A O 1
ATOM 1113 N N . ARG A 1 138 ? 3.395 -14.983 1.592 1.00 95.31 138 ARG A N 1
ATOM 1114 C CA . ARG A 1 138 ? 4.421 -14.952 2.648 1.00 95.31 138 ARG A CA 1
ATOM 1115 C C . ARG A 1 138 ? 4.377 -13.669 3.471 1.00 95.31 138 ARG A C 1
ATOM 1117 O O . ARG A 1 138 ? 4.604 -13.723 4.673 1.00 95.31 138 ARG A O 1
ATOM 1124 N N . LEU A 1 139 ? 4.080 -12.539 2.835 1.00 96.25 139 LEU A N 1
ATOM 1125 C CA . LEU A 1 139 ? 4.072 -11.236 3.484 1.00 96.25 139 LEU A CA 1
ATOM 1126 C C . LEU A 1 139 ? 2.846 -11.043 4.386 1.00 96.25 139 LEU A C 1
ATOM 1128 O O . LEU A 1 139 ? 2.976 -10.622 5.535 1.00 96.25 139 LEU A O 1
ATOM 1132 N N . PHE A 1 140 ? 1.653 -11.370 3.882 1.00 97.06 140 PHE A N 1
ATOM 1133 C CA . PHE A 1 140 ? 0.401 -11.137 4.607 1.00 97.06 140 PHE A CA 1
ATOM 1134 C C . PHE A 1 140 ? -0.034 -12.326 5.471 1.00 97.06 140 PHE A C 1
ATOM 1136 O O . PHE A 1 140 ? -0.581 -12.122 6.555 1.00 97.06 140 PHE A O 1
ATOM 1143 N N . GLY A 1 141 ? 0.222 -13.561 5.032 1.00 94.50 141 GLY A N 1
ATOM 1144 C CA . GLY A 1 141 ? -0.263 -14.789 5.673 1.00 94.50 141 GLY A CA 1
ATOM 1145 C C . GLY A 1 141 ? 0.088 -14.959 7.159 1.00 94.50 141 GLY A C 1
ATOM 1146 O O . GLY A 1 141 ? -0.766 -15.432 7.906 1.00 94.50 141 GLY A O 1
ATOM 1147 N N . PRO A 1 142 ? 1.276 -14.543 7.644 1.00 95.69 142 PRO A N 1
ATOM 1148 C CA . PRO A 1 142 ? 1.615 -14.665 9.064 1.00 95.69 142 PRO A CA 1
ATOM 1149 C C . PRO A 1 142 ? 0.750 -13.820 10.010 1.00 95.69 142 PRO A C 1
ATOM 1151 O O . PRO A 1 142 ? 0.692 -14.114 11.201 1.00 95.69 142 PRO A O 1
ATOM 1154 N N . ARG A 1 143 ? 0.107 -12.755 9.510 1.00 96.31 143 ARG A N 1
ATOM 1155 C CA . ARG A 1 143 ? -0.619 -11.762 10.328 1.00 96.31 143 ARG A CA 1
ATOM 1156 C C . ARG A 1 143 ? -2.089 -11.609 9.932 1.00 96.31 143 ARG A C 1
ATOM 1158 O O . ARG A 1 143 ? -2.897 -11.173 10.748 1.00 96.31 143 ARG A O 1
ATOM 1165 N N . PHE A 1 144 ? -2.453 -11.964 8.703 1.00 97.12 144 PHE A N 1
ATOM 1166 C CA . PHE A 1 144 ? -3.772 -11.703 8.135 1.00 97.12 144 PHE A CA 1
ATOM 1167 C C . PHE A 1 144 ? -4.358 -12.940 7.459 1.00 97.12 144 PHE A C 1
ATOM 1169 O O . PHE A 1 144 ? -3.659 -13.693 6.785 1.00 97.12 144 PHE A O 1
ATOM 1176 N N . THR A 1 145 ? -5.675 -13.102 7.575 1.00 95.62 145 THR A N 1
ATOM 1177 C CA . THR A 1 145 ? -6.425 -14.061 6.765 1.00 95.62 145 THR A CA 1
ATOM 1178 C C . THR A 1 145 ? -6.491 -13.560 5.329 1.00 95.62 145 THR A C 1
ATOM 1180 O O . THR A 1 145 ? -6.968 -12.452 5.069 1.00 95.62 145 THR A O 1
ATOM 1183 N N . ILE A 1 146 ? -6.033 -14.373 4.383 1.00 94.94 146 ILE A N 1
ATOM 1184 C CA . ILE A 1 146 ? -6.050 -14.024 2.960 1.00 94.94 146 ILE A CA 1
ATOM 1185 C C . ILE A 1 146 ? -7.442 -14.327 2.394 1.00 94.94 146 ILE A C 1
ATOM 1187 O O . ILE A 1 146 ? -7.778 -15.481 2.144 1.00 94.94 146 ILE A O 1
ATOM 1191 N N . GLU A 1 147 ? -8.256 -13.294 2.177 1.00 94.56 147 GLU A N 1
ATOM 1192 C CA . GLU A 1 147 ? -9.583 -13.432 1.556 1.00 94.56 147 GLU A CA 1
ATOM 1193 C C . GLU A 1 147 ? -9.497 -13.444 0.026 1.00 94.56 147 GLU A C 1
ATOM 1195 O O . GLU A 1 147 ? -10.305 -14.082 -0.645 1.00 94.56 147 GLU A O 1
ATOM 1200 N N . GLN A 1 148 ? -8.519 -12.732 -0.538 1.00 94.31 148 GLN A N 1
ATOM 1201 C CA . GLN A 1 148 ? -8.281 -12.673 -1.977 1.00 94.31 148 GLN A CA 1
ATOM 1202 C C . GLN A 1 148 ? -6.795 -12.436 -2.254 1.00 94.31 148 GLN A C 1
ATOM 1204 O O . GLN A 1 148 ? -6.184 -11.563 -1.640 1.00 94.31 148 GLN A O 1
ATOM 1209 N N . ASN A 1 149 ? -6.244 -13.166 -3.222 1.00 93.81 149 ASN A N 1
ATOM 1210 C CA . ASN A 1 149 ? -4.940 -12.907 -3.829 1.00 93.81 149 ASN A CA 1
ATOM 1211 C C . ASN A 1 149 ? -5.039 -13.234 -5.324 1.00 93.81 149 ASN A C 1
ATOM 1213 O O . ASN A 1 149 ? -5.173 -14.400 -5.695 1.00 93.81 149 ASN A O 1
ATOM 1217 N N . GLY A 1 150 ? -5.073 -12.200 -6.158 1.00 93.44 150 GLY A N 1
ATOM 1218 C CA . GLY A 1 150 ? -5.282 -12.301 -7.597 1.00 93.44 150 GLY A CA 1
ATOM 1219 C C . GLY A 1 150 ? -4.202 -11.572 -8.386 1.00 93.44 150 GLY A C 1
ATOM 1220 O O . GLY A 1 150 ? -3.625 -10.587 -7.926 1.00 93.44 150 GLY A O 1
ATOM 1221 N N . VAL A 1 151 ? -3.963 -12.051 -9.607 1.00 95.31 151 VAL A N 1
ATOM 1222 C CA . VAL A 1 151 ? -3.031 -11.448 -10.566 1.00 95.31 151 VAL A CA 1
ATOM 1223 C C . VAL A 1 151 ? -3.837 -10.872 -11.727 1.00 95.31 151 VAL A C 1
ATOM 1225 O O . VAL A 1 151 ? -4.443 -11.615 -12.494 1.00 95.31 151 VAL A O 1
ATOM 1228 N N . ASP A 1 152 ? -3.822 -9.553 -11.864 1.00 94.38 152 ASP A N 1
ATOM 1229 C CA . ASP A 1 152 ? -4.447 -8.808 -12.955 1.00 94.38 152 ASP A CA 1
ATOM 1230 C C . ASP A 1 152 ? -3.431 -8.609 -14.082 1.00 94.38 152 ASP A C 1
ATOM 1232 O O . ASP A 1 152 ? -2.397 -7.965 -13.894 1.00 94.38 152 ASP A O 1
ATOM 1236 N N . ARG A 1 153 ? -3.716 -9.188 -15.250 1.00 93.81 153 ARG A N 1
ATOM 1237 C CA . ARG A 1 153 ? -2.887 -9.092 -16.454 1.00 93.81 153 ARG A CA 1
ATOM 1238 C C . ARG A 1 153 ? -3.683 -8.373 -17.526 1.00 93.81 153 ARG A C 1
ATOM 1240 O O . ARG A 1 153 ? -4.760 -8.827 -17.888 1.00 93.81 153 ARG A O 1
ATOM 1247 N N . ARG A 1 154 ? -3.152 -7.269 -18.051 1.00 93.19 154 ARG A N 1
ATOM 1248 C CA . ARG A 1 154 ? -3.844 -6.474 -19.073 1.00 93.19 154 ARG A CA 1
ATOM 1249 C C . ARG A 1 154 ? -2.952 -6.157 -20.253 1.00 93.19 154 ARG A C 1
ATOM 1251 O O . ARG A 1 154 ? -1.773 -5.844 -20.092 1.00 93.19 154 ARG A O 1
ATOM 1258 N N . LEU A 1 155 ? -3.550 -6.154 -21.440 1.00 92.69 155 LEU A N 1
ATOM 1259 C CA . LEU A 1 155 ? -2.973 -5.536 -22.625 1.00 92.69 155 LEU A CA 1
ATOM 1260 C C . LEU A 1 155 ? -3.607 -4.157 -22.806 1.00 92.69 155 LEU A C 1
ATOM 1262 O O . LEU A 1 155 ? -4.758 -4.046 -23.216 1.00 92.69 155 LEU A O 1
ATOM 1266 N N . ILE A 1 156 ? -2.827 -3.111 -22.554 1.00 91.75 156 ILE A N 1
ATOM 1267 C CA . ILE A 1 156 ? -3.235 -1.730 -22.813 1.00 91.75 156 ILE A CA 1
ATOM 1268 C C . ILE A 1 156 ? -2.625 -1.289 -24.140 1.00 91.75 156 ILE A C 1
ATOM 1270 O O . ILE A 1 156 ? -1.413 -1.390 -24.344 1.00 91.75 156 ILE A O 1
ATOM 1274 N N . VAL A 1 157 ? -3.451 -0.792 -25.059 1.00 91.25 157 VAL A N 1
ATOM 1275 C CA . VAL A 1 157 ? -2.998 -0.347 -26.382 1.00 91.25 157 VAL A CA 1
ATOM 1276 C C . VAL A 1 157 ? -3.132 1.164 -26.485 1.00 91.25 157 VAL A C 1
ATOM 1278 O O . VAL A 1 157 ? -4.228 1.685 -26.647 1.00 91.25 157 VAL A O 1
ATOM 1281 N N . ASN A 1 158 ? -2.004 1.875 -26.478 1.00 89.00 158 ASN A N 1
ATOM 1282 C CA . ASN A 1 158 ? -1.992 3.287 -26.839 1.00 89.00 158 ASN A CA 1
ATOM 1283 C C . ASN A 1 158 ? -1.862 3.404 -28.364 1.00 89.00 158 ASN A C 1
ATOM 1285 O O . ASN A 1 158 ? -0.770 3.243 -28.919 1.00 89.00 158 ASN A O 1
ATOM 1289 N N . ARG A 1 159 ? -2.986 3.657 -29.047 1.00 89.62 159 ARG A N 1
ATOM 1290 C CA . ARG A 1 159 ? -3.044 3.725 -30.518 1.00 89.62 159 ARG A CA 1
ATOM 1291 C C . ARG A 1 159 ? -2.281 4.924 -31.075 1.00 89.62 159 ARG A C 1
ATOM 1293 O O . ARG A 1 159 ? -1.567 4.765 -32.061 1.00 89.62 159 ARG A O 1
ATOM 1300 N N . LEU A 1 160 ? -2.361 6.078 -30.408 1.00 90.06 160 LEU A N 1
ATOM 1301 C CA . LEU A 1 160 ? -1.662 7.305 -30.807 1.00 90.06 160 LEU A CA 1
ATOM 1302 C C . LEU A 1 160 ? -0.141 7.114 -30.813 1.00 90.06 160 LEU A C 1
ATOM 1304 O O . LEU A 1 160 ? 0.532 7.421 -31.792 1.00 90.06 160 LEU A O 1
ATOM 1308 N N . ARG A 1 161 ? 0.402 6.534 -29.741 1.00 89.81 161 ARG A N 1
ATOM 1309 C CA . ARG A 1 161 ? 1.836 6.243 -29.597 1.00 89.81 161 ARG A CA 1
ATOM 1310 C C . ARG A 1 161 ? 2.250 4.939 -30.278 1.00 89.81 161 ARG A C 1
ATOM 1312 O O . ARG A 1 161 ? 3.437 4.632 -30.309 1.00 89.81 161 ARG A O 1
ATOM 1319 N N . LYS A 1 162 ? 1.291 4.162 -30.794 1.00 90.69 162 LYS A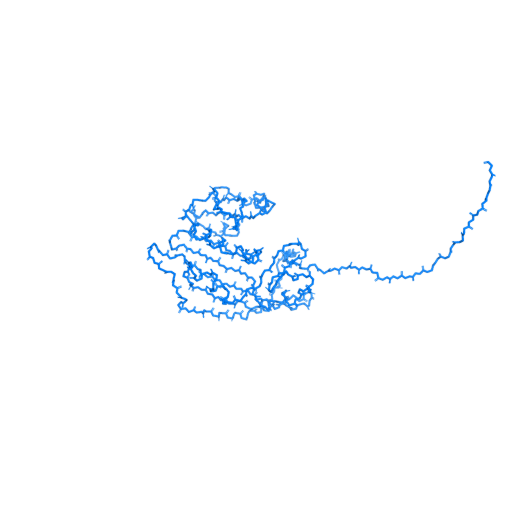 N 1
ATOM 1320 C CA . LYS A 1 162 ? 1.490 2.822 -31.370 1.00 90.69 162 LYS A CA 1
ATOM 1321 C C . LYS A 1 162 ? 2.232 1.870 -30.418 1.00 90.69 162 LYS A C 1
ATOM 1323 O O . LYS A 1 162 ? 3.035 1.047 -30.851 1.00 90.69 162 LYS A O 1
ATOM 1328 N N . VAL A 1 163 ? 1.961 1.967 -29.114 1.00 88.12 163 VAL A N 1
ATOM 1329 C CA . VAL A 1 163 ? 2.591 1.126 -28.083 1.00 88.12 163 VAL A CA 1
ATOM 1330 C C . VAL A 1 163 ? 1.566 0.166 -27.492 1.00 88.12 163 VAL A C 1
ATOM 1332 O O . VAL A 1 163 ? 0.501 0.575 -27.037 1.00 88.12 163 VAL A O 1
ATOM 1335 N N . LYS A 1 164 ? 1.927 -1.118 -27.451 1.00 91.19 164 LYS A N 1
ATOM 1336 C CA . LYS A 1 164 ? 1.259 -2.141 -26.639 1.00 91.19 164 LYS A CA 1
ATOM 1337 C C . LYS A 1 164 ? 1.965 -2.236 -25.291 1.00 91.19 164 LYS A C 1
ATOM 1339 O O . LYS A 1 164 ? 3.190 -2.316 -25.268 1.00 91.19 164 LYS A O 1
ATOM 1344 N N . MET A 1 165 ? 1.211 -2.217 -24.199 1.00 92.00 165 MET A N 1
ATOM 1345 C CA . MET A 1 165 ? 1.699 -2.311 -22.826 1.00 92.00 165 MET A CA 1
ATOM 1346 C C . MET A 1 165 ? 1.104 -3.548 -22.158 1.00 92.00 165 MET A C 1
ATOM 1348 O O . MET A 1 165 ? -0.091 -3.579 -21.883 1.00 92.00 165 MET A O 1
ATOM 1352 N N . TYR A 1 166 ? 1.941 -4.550 -21.892 1.00 94.69 166 TYR A N 1
ATOM 1353 C CA . TYR A 1 166 ? 1.561 -5.723 -21.104 1.00 94.69 166 TYR A CA 1
ATOM 1354 C C . TYR A 1 166 ? 1.783 -5.412 -19.632 1.00 94.69 166 TYR A C 1
ATOM 1356 O O . TYR A 1 166 ? 2.920 -5.265 -19.186 1.00 94.69 166 TYR A O 1
ATOM 1364 N N . ARG A 1 167 ? 0.695 -5.228 -18.898 1.00 96.06 167 ARG A N 1
ATOM 1365 C CA . ARG A 1 167 ? 0.733 -4.805 -17.506 1.00 96.06 167 ARG A CA 1
ATOM 1366 C C . ARG A 1 167 ? 0.362 -5.950 -16.588 1.00 96.06 167 ARG A C 1
ATOM 1368 O O . ARG A 1 167 ? -0.526 -6.734 -16.921 1.00 96.06 167 ARG A O 1
ATOM 1375 N N . VAL A 1 168 ? 1.042 -6.029 -15.452 1.00 97.19 168 VAL A N 1
ATOM 1376 C CA . VAL A 1 168 ? 0.805 -7.053 -14.436 1.00 97.19 168 VAL A CA 1
ATOM 1377 C C . VAL A 1 168 ? 0.719 -6.385 -13.072 1.00 97.19 168 VAL A C 1
ATOM 1379 O O . VAL A 1 168 ? 1.623 -5.657 -12.659 1.00 97.19 168 VAL A O 1
ATOM 1382 N N . TRP A 1 169 ? -0.369 -6.659 -12.362 1.00 97.75 169 TRP A N 1
ATOM 1383 C CA . TRP A 1 169 ? -0.610 -6.173 -11.010 1.00 97.75 169 TRP A CA 1
ATOM 1384 C C . TRP A 1 169 ? -1.079 -7.294 -10.101 1.00 97.75 169 TRP A C 1
ATOM 1386 O O . TRP A 1 169 ? -1.796 -8.195 -10.528 1.00 97.75 169 TRP A O 1
ATOM 1396 N N . LEU A 1 170 ? -0.720 -7.201 -8.828 1.00 97.38 170 LEU A N 1
ATOM 1397 C CA . LEU A 1 170 ? -1.302 -8.024 -7.776 1.00 97.38 170 LEU A CA 1
ATOM 1398 C C . LEU A 1 170 ? -2.463 -7.256 -7.166 1.00 97.38 170 LEU A C 1
ATOM 1400 O O . LEU A 1 170 ? -2.379 -6.040 -7.001 1.00 97.38 170 LEU A O 1
ATOM 1404 N N . GLN A 1 171 ? -3.539 -7.961 -6.834 1.00 96.56 171 GLN A N 1
ATOM 1405 C CA . GLN A 1 171 ? -4.696 -7.416 -6.135 1.00 96.56 171 GLN A CA 1
ATOM 1406 C C . GLN A 1 171 ? -5.092 -8.355 -5.003 1.00 96.56 171 GLN A C 1
ATOM 1408 O O . GLN A 1 171 ? -5.205 -9.563 -5.208 1.00 96.56 171 GLN A O 1
ATOM 1413 N N . GLY A 1 172 ? -5.324 -7.811 -3.813 1.00 95.94 172 GLY A N 1
ATOM 1414 C CA . GLY A 1 172 ? -5.577 -8.632 -2.637 1.00 95.94 172 GLY A CA 1
ATOM 1415 C C . GLY A 1 172 ? -6.531 -8.016 -1.629 1.00 95.94 172 GLY A C 1
ATOM 1416 O O . GLY A 1 172 ? -6.738 -6.800 -1.588 1.00 95.94 172 GLY A O 1
ATOM 1417 N N . LYS A 1 173 ? -7.107 -8.897 -0.813 1.00 97.69 173 LYS A N 1
ATOM 1418 C CA . LYS A 1 173 ? -7.934 -8.569 0.348 1.00 97.69 173 LYS A CA 1
ATOM 1419 C C . LYS A 1 173 ? -7.448 -9.395 1.528 1.00 97.69 173 LYS A C 1
ATOM 1421 O O . LYS A 1 173 ? -7.438 -10.624 1.449 1.00 97.69 173 LYS A O 1
ATOM 1426 N N . PHE A 1 174 ? -7.056 -8.720 2.603 1.00 97.62 174 PHE A N 1
ATOM 1427 C CA . PHE A 1 174 ? -6.459 -9.357 3.778 1.00 97.62 174 PHE A CA 1
ATOM 1428 C C . PHE A 1 174 ? -7.153 -8.884 5.044 1.00 97.62 174 PHE A C 1
ATOM 1430 O O . PHE A 1 174 ? -7.219 -7.689 5.318 1.00 97.62 174 PHE A O 1
ATOM 1437 N N . ARG A 1 175 ? -7.689 -9.817 5.818 1.00 97.94 175 ARG A N 1
ATOM 1438 C CA . ARG A 1 175 ? -8.487 -9.541 7.009 1.00 97.94 175 ARG A CA 1
ATOM 1439 C C . ARG A 1 175 ? -7.634 -9.734 8.254 1.00 97.94 175 ARG A C 1
ATOM 1441 O O . ARG A 1 175 ? -7.046 -10.800 8.430 1.00 97.94 175 ARG A O 1
ATOM 1448 N N . LYS A 1 176 ? -7.593 -8.744 9.148 1.00 98.06 176 LYS A N 1
ATOM 1449 C CA . LYS A 1 176 ? -7.041 -8.948 10.494 1.00 98.06 176 LYS A CA 1
ATOM 1450 C C . LYS A 1 176 ? -7.957 -9.929 11.238 1.00 98.06 176 LYS A C 1
ATOM 1452 O O . LYS A 1 176 ? -9.165 -9.681 11.264 1.00 98.06 176 LYS A O 1
ATOM 1457 N N . PRO A 1 177 ? -7.441 -11.024 11.823 1.00 95.88 177 PRO A N 1
ATOM 1458 C CA . PRO A 1 177 ? -8.270 -11.961 12.573 1.00 95.88 177 PRO A CA 1
ATOM 1459 C C . PRO A 1 177 ? -9.049 -11.268 13.695 1.00 95.88 177 PRO A C 1
ATOM 1461 O O . PRO A 1 177 ? -8.641 -10.221 14.208 1.00 95.88 177 PRO A O 1
ATOM 1464 N N . LEU A 1 178 ? -10.184 -11.849 14.087 1.00 94.94 178 LEU A N 1
ATOM 1465 C CA . LEU A 1 178 ? -10.849 -11.425 15.317 1.00 94.94 178 LEU A CA 1
A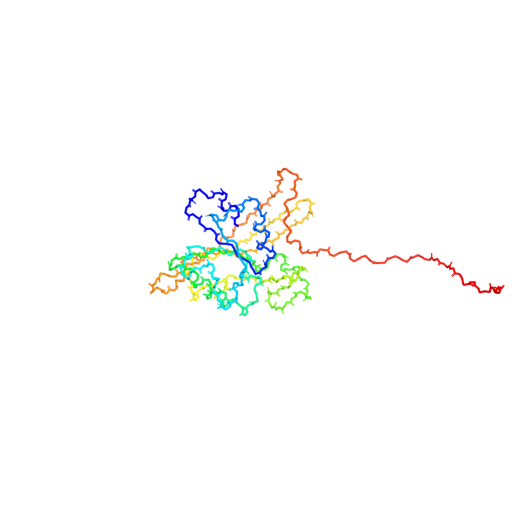TOM 1466 C C . LEU A 1 178 ? -9.954 -11.745 16.523 1.00 94.94 178 LEU A C 1
ATOM 1468 O O . LEU A 1 178 ? -9.074 -12.603 16.447 1.00 94.94 178 LEU A O 1
ATOM 1472 N N . ALA A 1 179 ? -10.187 -11.065 17.646 1.00 90.12 179 ALA A N 1
ATOM 1473 C CA . ALA A 1 179 ? -9.417 -11.295 18.863 1.00 90.12 179 ALA A CA 1
ATOM 1474 C C . ALA A 1 179 ? -9.430 -12.790 19.245 1.00 90.12 179 ALA A C 1
ATOM 1476 O O . ALA A 1 179 ? -10.492 -13.403 19.351 1.00 90.12 179 ALA A O 1
ATOM 1477 N N . GLY A 1 180 ? -8.241 -13.374 19.415 1.00 85.62 180 GLY A N 1
ATOM 1478 C CA . GLY A 1 180 ? -8.066 -14.792 19.746 1.00 85.62 180 GLY A CA 1
ATOM 1479 C C . GLY A 1 180 ? -8.142 -15.769 18.566 1.00 85.62 180 GLY A C 1
ATOM 1480 O O . GLY A 1 180 ? -8.004 -16.969 18.785 1.00 85.62 180 GLY A O 1
ATOM 1481 N N . GLN A 1 181 ? -8.332 -15.298 17.328 1.00 87.62 181 GLN A N 1
ATOM 1482 C CA . GLN A 1 181 ? -8.276 -16.144 16.132 1.00 87.62 181 GLN A CA 1
ATOM 1483 C C . GLN A 1 181 ? -6.894 -16.098 15.478 1.00 87.62 181 GLN A C 1
ATOM 1485 O O . GLN A 1 181 ? -6.253 -15.050 15.411 1.00 87.62 181 GLN A O 1
ATOM 1490 N N . SER A 1 182 ? -6.447 -17.237 14.953 1.00 86.81 182 SER A N 1
ATOM 1491 C CA . SER A 1 182 ? -5.263 -17.299 14.095 1.00 86.81 182 SER A CA 1
ATOM 1492 C C . SER A 1 182 ? -5.597 -16.829 12.671 1.00 86.81 182 SER A C 1
ATOM 1494 O O . SER A 1 182 ? -6.736 -17.002 12.228 1.00 86.81 182 SER A O 1
ATOM 1496 N N . PRO A 1 183 ? -4.623 -16.274 11.928 1.00 87.00 183 PRO A N 1
ATOM 1497 C CA . PRO A 1 183 ? -4.766 -16.033 10.496 1.00 87.00 183 PRO A CA 1
ATOM 1498 C C . PRO A 1 183 ? -5.209 -17.292 9.744 1.00 87.00 183 PRO A C 1
ATOM 1500 O O . PRO A 1 183 ? -4.663 -18.379 9.939 1.00 87.00 183 PRO A O 1
ATOM 1503 N N . GLY A 1 184 ? -6.221 -17.140 8.895 1.00 75.12 184 GLY A N 1
ATOM 1504 C CA . GLY A 1 184 ? -6.726 -18.194 8.024 1.00 75.12 184 GLY A CA 1
ATOM 1505 C C . GLY A 1 184 ? -5.948 -18.289 6.709 1.00 75.12 184 GLY A C 1
ATOM 1506 O O . GLY A 1 184 ? -5.480 -17.290 6.160 1.00 75.12 184 GLY A O 1
ATOM 1507 N N . VAL A 1 185 ? -5.854 -19.506 6.178 1.00 65.12 185 VAL A N 1
ATOM 1508 C CA . VAL A 1 185 ? -5.256 -19.818 4.867 1.00 65.12 185 VAL A CA 1
ATOM 1509 C C . VAL A 1 185 ? -6.308 -19.552 3.768 1.00 65.12 185 VAL A C 1
ATOM 1511 O O . VAL A 1 185 ? -7.501 -19.658 4.071 1.00 65.12 185 VAL A O 1
ATOM 1514 N N . PRO A 1 186 ? -5.937 -19.184 2.521 1.00 55.72 186 PRO A N 1
ATOM 1515 C CA . PRO A 1 186 ? -6.903 -18.775 1.503 1.00 55.72 186 PRO A CA 1
ATOM 1516 C C . PRO A 1 186 ? -7.98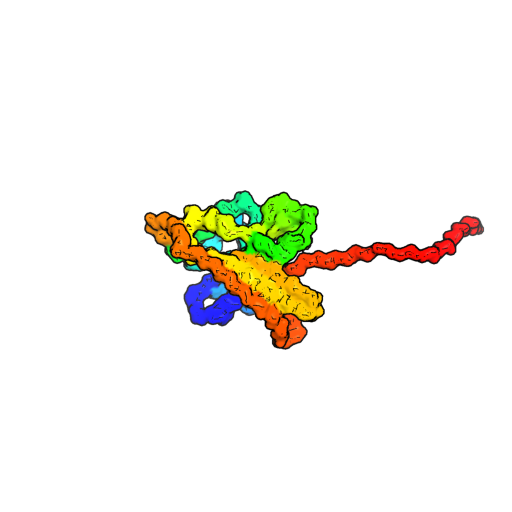4 -19.833 1.292 1.00 55.72 186 PRO A C 1
ATOM 1518 O O . PRO A 1 186 ? -7.674 -20.989 1.007 1.00 55.72 186 PRO A O 1
ATOM 1521 N N . SER A 1 187 ? -9.255 -19.440 1.365 1.00 47.44 187 SER A N 1
ATOM 1522 C CA . SER A 1 187 ? -10.364 -20.337 1.029 1.00 47.44 187 SER A CA 1
ATOM 1523 C C . SER A 1 187 ? -10.404 -20.659 -0.469 1.00 47.44 187 SER A C 1
ATOM 1525 O O . SER A 1 187 ? -10.919 -21.708 -0.843 1.00 47.44 187 SER A O 1
ATOM 1527 N N . THR A 1 188 ? -9.822 -19.815 -1.336 1.00 47.81 188 THR A N 1
ATOM 1528 C CA . THR A 1 188 ? -9.557 -20.083 -2.764 1.00 47.81 188 THR A CA 1
ATOM 1529 C C . THR A 1 188 ? -8.567 -19.040 -3.310 1.00 47.81 188 THR A C 1
ATOM 1531 O O . THR A 1 188 ? -8.849 -17.842 -3.258 1.00 47.81 188 THR A O 1
ATOM 1534 N N . ILE A 1 189 ? -7.423 -19.452 -3.882 1.00 51.72 189 ILE A N 1
ATOM 1535 C CA . ILE A 1 189 ? -6.618 -18.549 -4.728 1.00 51.72 189 ILE A CA 1
ATOM 1536 C C . ILE A 1 189 ? -7.444 -18.282 -5.984 1.00 51.72 189 ILE A C 1
ATOM 1538 O O . ILE A 1 189 ? -7.559 -19.137 -6.859 1.00 51.72 189 ILE A O 1
ATOM 1542 N N . THR A 1 190 ? -8.050 -17.102 -6.070 1.00 47.66 190 THR A N 1
ATOM 1543 C CA . THR A 1 190 ? -8.764 -16.706 -7.283 1.00 47.66 190 THR A CA 1
ATOM 1544 C C . THR A 1 190 ? -7.761 -16.041 -8.215 1.00 47.66 190 THR A C 1
ATOM 1546 O O . THR A 1 190 ? -7.538 -14.831 -8.151 1.00 47.66 190 THR A O 1
ATOM 1549 N N . VAL A 1 191 ? -7.141 -16.834 -9.091 1.00 46.84 191 VAL A N 1
ATOM 1550 C CA . VAL A 1 191 ? -6.436 -16.291 -10.257 1.00 46.84 191 VAL A CA 1
ATOM 1551 C C . VAL A 1 191 ? -7.495 -15.785 -11.231 1.00 46.84 191 VAL A C 1
ATOM 1553 O O . VAL A 1 191 ? -7.889 -16.476 -12.166 1.00 46.84 191 VAL A O 1
ATOM 1556 N N . THR A 1 192 ? -7.995 -14.572 -11.010 1.00 46.53 192 THR A N 1
ATOM 1557 C CA . THR A 1 192 ? -8.819 -13.906 -12.016 1.00 46.53 192 THR A CA 1
ATOM 1558 C C . THR A 1 192 ? -7.884 -13.307 -13.058 1.00 46.53 192 THR A C 1
ATOM 1560 O O . THR A 1 192 ? -7.472 -12.157 -12.945 1.00 46.53 192 THR A O 1
ATOM 1563 N N . THR A 1 193 ? -7.520 -14.090 -14.075 1.00 42.03 193 THR A N 1
ATOM 1564 C CA . THR A 1 193 ? -6.946 -13.511 -15.296 1.00 42.03 193 THR A CA 1
ATOM 1565 C C . THR A 1 193 ? -8.074 -12.786 -16.016 1.00 42.03 193 THR A C 1
ATOM 1567 O O . THR A 1 193 ? -8.875 -13.401 -16.714 1.00 42.03 193 THR A O 1
ATOM 1570 N N . VAL A 1 194 ? -8.201 -11.484 -15.773 1.00 45.41 194 VAL A N 1
ATOM 1571 C CA . VAL A 1 194 ? -9.108 -10.648 -16.556 1.00 45.41 194 VAL A CA 1
ATOM 1572 C C . VAL A 1 194 ? -8.324 -10.139 -17.759 1.00 45.41 194 VAL A C 1
ATOM 1574 O O . VAL A 1 194 ? -7.761 -9.049 -17.713 1.00 45.41 194 VAL A O 1
ATOM 1577 N N . ASP A 1 195 ? -8.289 -10.923 -18.837 1.00 43.47 195 ASP A N 1
ATOM 1578 C CA . ASP A 1 195 ? -7.751 -10.480 -20.126 1.00 43.47 195 ASP A CA 1
ATOM 1579 C C . ASP A 1 195 ? -8.677 -9.404 -20.719 1.00 43.47 195 ASP A C 1
ATOM 1581 O O . ASP A 1 195 ? -9.501 -9.656 -21.597 1.00 43.47 195 ASP A O 1
ATOM 1585 N N . THR A 1 196 ? -8.583 -8.181 -20.198 1.00 46.25 196 THR A N 1
ATOM 1586 C CA . THR A 1 196 ? -9.323 -7.032 -20.725 1.00 46.25 196 THR A CA 1
ATOM 1587 C C . THR A 1 196 ? -8.420 -6.280 -21.688 1.00 46.25 196 THR A C 1
ATOM 1589 O O . THR A 1 196 ? -7.345 -5.806 -21.311 1.00 46.25 196 THR A O 1
ATOM 1592 N N . ILE A 1 197 ? -8.863 -6.155 -22.937 1.00 49.72 197 ILE A N 1
ATOM 1593 C CA . ILE A 1 197 ? -8.304 -5.195 -23.887 1.00 49.72 197 ILE A CA 1
ATOM 1594 C C . ILE A 1 197 ? -9.025 -3.872 -23.621 1.00 49.72 197 ILE A C 1
ATOM 1596 O O . ILE A 1 197 ? -10.095 -3.623 -24.170 1.00 49.72 197 ILE A O 1
ATOM 1600 N N . GLU A 1 198 ? -8.472 -3.034 -22.747 1.00 51.62 198 GLU A N 1
ATOM 1601 C CA . GLU A 1 198 ? -8.965 -1.663 -22.588 1.00 51.62 198 GLU A CA 1
ATOM 1602 C C . GLU A 1 198 ? -8.391 -0.811 -23.731 1.00 51.62 198 GLU A C 1
ATOM 1604 O O . GLU A 1 198 ? -7.184 -0.564 -23.821 1.00 51.62 198 GLU A O 1
ATOM 1609 N N . GLY A 1 199 ? -9.267 -0.418 -24.659 1.00 41.12 199 GLY A N 1
ATOM 1610 C CA . GLY A 1 199 ? -9.012 0.673 -25.591 1.00 41.12 199 GLY A CA 1
ATOM 1611 C C . GLY A 1 199 ? -9.531 1.964 -24.973 1.00 41.12 199 GLY A C 1
ATOM 1612 O O . GLY A 1 199 ? -10.740 2.138 -24.878 1.00 41.12 199 GLY A O 1
ATOM 1613 N N . GLU A 1 200 ? -8.642 2.848 -24.532 1.00 44.31 200 GLU A N 1
ATOM 1614 C CA . GLU A 1 200 ? -9.034 4.210 -24.162 1.00 44.31 200 GLU A CA 1
ATOM 1615 C C . GLU A 1 200 ? -9.165 5.052 -25.437 1.00 44.31 200 GLU A C 1
ATOM 1617 O O . GLU A 1 200 ? -8.159 5.357 -26.080 1.00 44.31 200 GLU A O 1
ATOM 1622 N N . ASP A 1 201 ? -10.399 5.427 -25.782 1.00 42.44 201 ASP A N 1
ATOM 1623 C CA . ASP A 1 201 ? -10.702 6.560 -26.657 1.00 42.44 201 ASP A CA 1
ATOM 1624 C C . ASP A 1 201 ? -11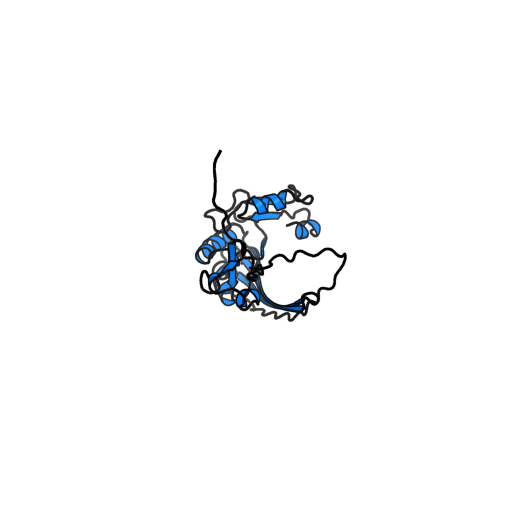.406 7.651 -25.818 1.00 42.44 201 ASP A C 1
ATOM 1626 O O . ASP A 1 201 ? -12.173 7.384 -24.896 1.00 42.44 201 ASP A O 1
ATOM 1630 N N . THR A 1 202 ? -11.041 8.894 -26.112 1.00 36.22 202 THR A N 1
ATOM 1631 C CA . THR A 1 202 ? -11.150 10.137 -25.329 1.00 36.22 202 THR A CA 1
ATOM 1632 C C . THR A 1 202 ? -12.558 10.640 -24.983 1.00 36.22 202 THR A C 1
ATOM 1634 O O . THR A 1 202 ? -13.458 10.532 -25.811 1.00 36.22 202 THR A O 1
ATOM 1637 N N . ILE A 1 203 ? -12.680 11.400 -23.881 1.00 34.78 203 ILE A N 1
ATOM 1638 C CA . ILE A 1 203 ? -13.657 12.501 -23.740 1.00 34.78 203 ILE A CA 1
ATOM 1639 C C . ILE A 1 203 ? -12.918 13.755 -23.214 1.00 34.78 203 ILE A C 1
ATOM 1641 O O . ILE A 1 203 ? -12.188 13.680 -22.231 1.00 34.78 203 ILE A O 1
ATOM 1645 N N . ASP A 1 204 ? -13.090 14.886 -23.911 1.00 32.84 204 ASP A N 1
ATOM 1646 C CA . ASP A 1 204 ? -12.689 16.269 -23.564 1.00 32.84 204 ASP A CA 1
ATOM 1647 C C . ASP A 1 204 ? -11.227 16.740 -23.689 1.00 32.84 204 ASP A C 1
ATOM 1649 O O . ASP A 1 204 ? -10.840 17.744 -23.090 1.00 32.84 204 ASP A O 1
ATOM 1653 N N . GLY A 1 205 ? -10.419 16.123 -24.558 1.00 35.19 205 GLY A N 1
ATOM 1654 C CA . GLY A 1 205 ? -9.247 16.803 -25.146 1.00 35.19 205 GLY A CA 1
ATOM 1655 C C . GLY A 1 205 ? -8.151 17.259 -24.169 1.00 35.19 205 GLY A C 1
ATOM 1656 O O . GLY A 1 205 ? -7.251 18.000 -24.565 1.00 35.19 205 GLY A O 1
ATOM 1657 N N . ARG A 1 206 ? -8.186 16.811 -22.910 1.00 31.55 206 ARG A N 1
ATOM 1658 C CA . ARG A 1 206 ? -7.102 16.990 -21.943 1.00 31.55 206 ARG A CA 1
ATOM 1659 C C . ARG A 1 206 ? -6.391 15.654 -21.756 1.00 31.55 206 ARG A C 1
ATOM 1661 O O . ARG A 1 206 ? -7.068 14.643 -21.563 1.00 31.55 206 ARG A O 1
ATOM 1668 N N . PRO A 1 207 ? -5.051 15.612 -21.812 1.00 32.41 207 PRO A N 1
ATOM 1669 C CA . PRO A 1 207 ? -4.334 14.410 -21.431 1.00 32.41 207 PRO A CA 1
ATOM 1670 C C . PRO A 1 207 ? -4.666 14.087 -19.969 1.00 32.41 207 PRO A C 1
ATOM 1672 O O . PRO A 1 207 ? -4.504 14.928 -19.087 1.00 32.41 207 PRO A O 1
ATOM 1675 N N . MET A 1 208 ? -5.127 12.865 -19.707 1.00 32.69 208 MET A N 1
ATOM 1676 C CA . MET A 1 208 ? -4.884 12.257 -18.405 1.00 32.69 208 MET A CA 1
ATOM 1677 C C . MET A 1 208 ? -3.378 12.033 -18.336 1.00 32.69 208 MET A C 1
ATOM 1679 O O . MET A 1 208 ? -2.834 11.233 -19.103 1.00 32.69 208 MET A O 1
ATOM 1683 N N . ASP A 1 209 ? -2.706 12.757 -17.448 1.00 33.03 209 ASP A N 1
ATOM 1684 C CA . ASP A 1 209 ? -1.341 12.441 -17.056 1.00 33.03 209 ASP A CA 1
ATOM 1685 C C . ASP A 1 209 ? -1.339 11.064 -16.390 1.00 33.03 209 ASP A C 1
ATOM 1687 O O . ASP A 1 209 ? -1.382 10.912 -15.172 1.00 33.03 209 ASP A O 1
ATOM 1691 N N . VAL A 1 210 ? -1.222 10.018 -17.206 1.00 37.12 210 VAL A N 1
ATOM 1692 C CA . VAL A 1 210 ? -0.705 8.719 -16.768 1.00 37.12 210 VAL A CA 1
ATOM 1693 C C . VAL A 1 210 ? 0.823 8.834 -16.716 1.00 37.12 210 VAL A C 1
ATOM 1695 O O . VAL A 1 210 ? 1.568 8.064 -17.326 1.00 37.12 210 VAL A O 1
ATOM 1698 N N . ALA A 1 211 ? 1.305 9.867 -16.022 1.00 28.95 211 ALA A N 1
ATOM 1699 C CA . ALA A 1 211 ? 2.710 10.139 -15.789 1.00 28.95 211 ALA A CA 1
ATOM 1700 C C . ALA A 1 211 ? 3.191 9.255 -14.637 1.00 28.95 211 ALA A C 1
ATOM 1702 O O . ALA A 1 211 ? 3.427 9.671 -13.512 1.00 28.95 211 ALA A O 1
ATOM 1703 N N . LEU A 1 212 ? 3.353 7.981 -14.962 1.00 32.62 212 LEU A N 1
ATOM 1704 C CA . LEU A 1 212 ? 4.521 7.238 -14.531 1.00 32.62 212 LEU A CA 1
ATOM 1705 C C . LEU A 1 212 ? 5.321 6.905 -15.792 1.00 32.62 212 LEU A C 1
ATOM 1707 O O . LEU A 1 212 ? 5.614 5.748 -16.098 1.00 32.62 212 LEU A O 1
ATOM 1711 N N . SER A 1 213 ? 5.623 7.952 -16.567 1.00 32.22 213 SER A N 1
ATOM 1712 C CA . SER A 1 213 ? 6.612 7.895 -17.630 1.00 32.22 213 SER A CA 1
ATOM 1713 C C . SER A 1 213 ? 7.967 7.641 -16.985 1.00 32.22 213 SER A C 1
ATOM 1715 O O . SER A 1 213 ? 8.556 8.520 -16.370 1.00 32.22 213 SER A O 1
ATOM 1717 N N . LEU A 1 214 ? 8.467 6.416 -17.116 1.00 32.53 214 LEU A N 1
ATOM 1718 C CA . LEU A 1 214 ? 9.906 6.204 -17.088 1.00 32.53 214 LEU A CA 1
ATOM 1719 C C . LEU A 1 214 ? 10.468 6.997 -18.275 1.00 32.53 214 LEU A C 1
ATOM 1721 O O . LEU A 1 214 ? 10.140 6.693 -19.424 1.00 32.53 214 LEU A O 1
ATOM 1725 N N . ASP A 1 215 ? 11.217 8.051 -17.966 1.00 34.38 215 ASP A N 1
ATOM 1726 C CA . ASP A 1 215 ? 11.808 8.984 -18.920 1.00 34.38 215 ASP A CA 1
ATOM 1727 C C . ASP A 1 215 ? 12.481 8.266 -20.091 1.00 34.38 215 ASP A C 1
ATOM 1729 O O . ASP A 1 215 ? 13.279 7.338 -19.913 1.00 34.38 215 ASP A O 1
ATOM 1733 N N . ASN A 1 216 ? 12.189 8.737 -21.303 1.00 33.66 216 ASN A N 1
ATOM 1734 C CA . ASN A 1 216 ? 12.961 8.401 -22.487 1.00 33.66 216 ASN A CA 1
ATOM 1735 C C . ASN A 1 216 ? 13.887 9.587 -22.783 1.00 33.66 216 ASN A C 1
ATOM 1737 O O . ASN A 1 216 ? 13.447 10.662 -23.172 1.00 33.66 216 ASN A O 1
ATOM 1741 N N . ASN A 1 217 ? 15.171 9.362 -22.531 1.00 34.25 217 ASN A N 1
ATOM 1742 C CA . ASN A 1 217 ? 16.278 10.297 -22.690 1.00 34.25 217 ASN A CA 1
ATOM 1743 C C . ASN A 1 217 ? 16.430 10.762 -24.155 1.00 34.25 217 ASN A C 1
ATOM 1745 O O . ASN A 1 217 ? 16.389 9.922 -25.054 1.00 34.25 217 ASN A O 1
ATOM 1749 N N . SER A 1 218 ? 16.737 12.041 -24.392 1.00 31.45 218 SER A N 1
ATOM 1750 C CA . SER A 1 218 ? 17.392 12.491 -25.631 1.00 31.45 218 SER A CA 1
ATOM 1751 C C . SER A 1 218 ? 18.709 13.194 -25.296 1.00 31.45 218 SER A C 1
ATOM 1753 O O . SER A 1 218 ? 18.768 14.411 -25.140 1.00 31.45 218 SER A O 1
ATOM 1755 N N . LEU A 1 219 ? 19.777 12.401 -25.187 1.00 31.80 219 LEU A N 1
ATOM 1756 C CA . LEU A 1 219 ? 21.142 12.870 -25.417 1.00 31.80 219 LEU A CA 1
ATOM 1757 C C . LEU A 1 219 ? 21.325 12.979 -26.933 1.00 31.80 219 LEU A C 1
ATOM 1759 O O . LEU A 1 219 ? 21.303 11.964 -27.626 1.00 31.80 219 LEU A O 1
ATOM 1763 N N . GLY A 1 220 ? 21.469 14.202 -27.439 1.00 27.98 220 GLY A N 1
ATOM 1764 C CA . GLY A 1 220 ? 21.897 14.463 -28.808 1.00 27.98 220 GLY A CA 1
ATOM 1765 C C . GLY A 1 220 ? 23.395 14.755 -28.853 1.00 27.98 220 GLY A C 1
ATOM 1766 O O . GLY A 1 220 ? 23.855 15.708 -28.234 1.00 27.98 220 GLY A O 1
ATOM 1767 N N . SER A 1 221 ? 24.153 13.947 -29.588 1.00 28.55 221 SER A N 1
ATOM 1768 C CA . SER A 1 221 ? 25.382 14.321 -30.315 1.00 28.55 221 SER A CA 1
ATOM 1769 C C . SER A 1 221 ? 25.647 13.216 -31.358 1.00 28.55 221 SER A C 1
ATOM 1771 O O . SER A 1 221 ? 25.214 12.089 -31.096 1.00 28.55 221 SER A O 1
ATOM 1773 N N . PRO A 1 222 ? 26.389 13.431 -32.466 1.00 37.12 222 PRO A N 1
ATOM 1774 C CA . PRO A 1 222 ? 27.115 14.638 -32.887 1.00 37.12 222 PRO A CA 1
ATOM 1775 C C . PRO A 1 222 ? 26.849 15.051 -34.357 1.00 37.12 222 PRO A C 1
ATOM 1777 O O . PRO A 1 222 ? 26.498 14.214 -35.178 1.00 37.12 222 PRO A O 1
ATOM 1780 N N . GLU A 1 223 ? 27.150 16.297 -34.732 1.00 30.17 223 GLU A N 1
ATOM 1781 C CA . GLU A 1 223 ? 27.579 16.603 -36.108 1.00 30.17 223 GLU A CA 1
ATOM 1782 C C . GLU A 1 223 ? 28.745 17.593 -36.091 1.00 30.17 223 GLU A C 1
ATOM 1784 O O . GLU A 1 223 ? 28.727 18.614 -35.403 1.00 30.17 223 GLU A O 1
ATOM 1789 N N . ALA A 1 224 ? 29.789 17.232 -36.832 1.00 30.02 224 ALA A N 1
ATOM 1790 C CA . ALA A 1 224 ? 30.955 18.047 -37.102 1.00 30.02 224 ALA A CA 1
ATOM 1791 C C . ALA A 1 224 ? 30.741 18.810 -38.414 1.00 30.02 224 ALA A C 1
ATOM 1793 O O . ALA A 1 224 ? 30.426 18.197 -39.431 1.00 30.02 224 ALA A O 1
ATOM 1794 N N . SER A 1 225 ? 31.016 20.114 -38.425 1.00 30.27 225 SER A N 1
ATOM 1795 C CA . SER A 1 225 ? 31.350 20.822 -39.662 1.00 30.27 225 SER A CA 1
ATOM 1796 C C . SER A 1 225 ? 32.354 21.947 -39.407 1.00 30.27 225 SER A C 1
ATOM 1798 O O . SER A 1 225 ? 32.083 22.898 -38.679 1.00 30.27 225 SER A O 1
ATOM 1800 N N . SER A 1 226 ? 33.517 21.771 -40.031 1.00 31.73 226 SER A N 1
ATOM 1801 C CA . SER A 1 226 ? 34.511 22.743 -40.501 1.00 31.73 226 SER A CA 1
ATOM 1802 C C . SER A 1 226 ? 34.249 24.244 -40.302 1.00 31.73 226 SER A C 1
ATOM 1804 O O . SER A 1 226 ? 33.271 24.788 -40.809 1.00 31.73 226 SER A O 1
ATOM 1806 N N . GLY A 1 227 ? 35.244 24.934 -39.740 1.00 30.17 227 GLY A N 1
ATOM 1807 C CA . GLY A 1 227 ? 35.371 26.391 -39.773 1.00 30.17 227 GLY A CA 1
ATOM 1808 C C . GLY A 1 227 ? 36.751 26.826 -39.289 1.00 30.17 227 GLY A C 1
ATOM 1809 O O . GLY A 1 227 ? 36.964 27.037 -38.103 1.00 30.17 227 GLY A O 1
ATOM 1810 N N . MET A 1 228 ? 37.700 26.881 -40.218 1.00 32.81 228 MET A N 1
ATOM 1811 C CA . MET A 1 228 ? 39.086 27.312 -40.040 1.00 32.81 228 MET A CA 1
ATOM 1812 C C . MET A 1 228 ? 39.124 28.836 -39.815 1.00 32.81 228 MET A C 1
ATOM 1814 O O . MET A 1 228 ? 38.593 29.572 -40.642 1.00 32.81 228 MET A O 1
ATOM 1818 N N . ALA A 1 229 ? 39.761 29.316 -38.744 1.00 33.09 229 ALA A N 1
ATOM 1819 C CA . ALA A 1 229 ? 40.179 30.714 -38.622 1.00 33.09 229 ALA A CA 1
ATOM 1820 C C . ALA A 1 229 ? 41.492 30.800 -37.827 1.00 33.09 229 ALA A C 1
ATOM 1822 O O . ALA A 1 229 ? 41.619 30.269 -36.726 1.00 33.09 229 ALA A O 1
ATOM 1823 N N . THR A 1 230 ? 42.480 31.411 -38.469 1.00 39.38 230 THR A N 1
ATOM 1824 C CA . THR A 1 230 ? 43.869 31.640 -38.056 1.00 39.38 230 THR A CA 1
ATOM 1825 C C . THR A 1 230 ? 44.002 32.687 -36.941 1.00 39.38 230 THR A C 1
ATOM 1827 O O . THR A 1 230 ? 43.113 33.526 -36.799 1.00 39.38 230 THR A O 1
ATOM 1830 N N . PRO A 1 231 ? 45.116 32.695 -36.180 1.00 35.28 231 PRO A N 1
ATOM 1831 C CA . PRO A 1 231 ? 45.405 33.738 -35.201 1.00 35.28 231 PRO A CA 1
ATOM 1832 C C . PRO A 1 231 ? 46.024 34.958 -35.894 1.00 35.28 231 PRO A C 1
ATOM 1834 O O . PRO A 1 231 ? 46.830 34.792 -36.809 1.00 35.28 231 PRO A O 1
ATOM 1837 N N . ASP A 1 232 ? 45.692 36.162 -35.431 1.00 35.44 232 ASP A N 1
ATOM 1838 C CA . ASP A 1 232 ? 46.442 37.371 -35.774 1.00 35.44 232 ASP A CA 1
ATOM 1839 C C . ASP A 1 232 ? 47.104 37.942 -34.514 1.00 35.44 232 ASP A C 1
ATOM 1841 O O . ASP A 1 232 ? 46.490 38.047 -33.448 1.00 35.44 232 ASP A O 1
ATOM 1845 N N . LEU A 1 233 ? 48.394 38.231 -34.648 1.00 37.16 233 LEU A N 1
ATOM 1846 C CA . LEU A 1 233 ? 49.313 38.734 -33.636 1.00 37.16 233 LEU A CA 1
ATOM 1847 C C . LEU A 1 233 ? 49.896 40.048 -34.158 1.00 37.16 233 LEU A C 1
ATOM 1849 O O . LEU A 1 233 ? 50.514 40.067 -35.218 1.00 37.16 233 LEU A O 1
ATOM 1853 N N . GLY A 1 234 ? 49.823 41.091 -33.329 1.00 30.45 234 GLY A N 1
ATOM 1854 C CA . GLY A 1 234 ? 50.618 42.322 -33.437 1.00 30.45 234 GLY A CA 1
ATOM 1855 C C . GLY A 1 234 ? 49.765 43.575 -33.666 1.00 30.45 234 GLY A C 1
ATOM 1856 O O . GLY A 1 234 ? 48.734 43.517 -34.314 1.00 30.45 234 GLY A O 1
ATOM 1857 N N . SER A 1 235 ? 50.100 44.762 -33.168 1.00 34.28 235 SER A N 1
ATOM 1858 C CA . SER A 1 235 ? 51.168 45.235 -32.282 1.00 34.28 235 SER A CA 1
ATOM 1859 C C . SER A 1 235 ? 50.853 46.697 -31.917 1.00 34.28 235 SER A C 1
ATOM 1861 O O . SER A 1 235 ? 50.339 47.422 -32.761 1.00 34.28 235 SER A O 1
ATOM 1863 N N . SER A 1 236 ? 51.244 47.118 -30.709 1.00 38.59 236 SER A N 1
ATOM 1864 C CA . SER A 1 236 ? 51.680 48.479 -30.320 1.00 38.59 236 SER A CA 1
ATOM 1865 C C . SER A 1 236 ? 50.840 49.719 -30.694 1.00 38.59 236 SER A C 1
ATOM 1867 O O . SER A 1 236 ? 50.870 50.170 -31.838 1.00 38.59 236 SER A O 1
ATOM 1869 N N . ALA A 1 237 ? 50.303 50.385 -29.667 1.00 35.78 237 ALA A N 1
ATOM 1870 C CA . ALA A 1 237 ? 50.660 51.754 -29.265 1.00 35.78 237 ALA A CA 1
ATOM 1871 C C . ALA A 1 237 ? 50.250 51.970 -27.799 1.00 35.78 237 ALA A C 1
ATOM 1873 O O . ALA A 1 237 ? 49.176 51.448 -27.423 1.00 35.78 237 ALA A O 1
#

Secondary structure (DSSP, 8-state):
-HHHHHH---TT--EEEEES-HHHHHHHHTSTT--TTTEEEEE--TTSSS--TTS-TT-EEEEEEES-GGGS-GGGHHHHHHHHHHHEEEEEEEEEEEEBTT-HHHHH--GGGEEETTEEE-TTS-EEE-B-HHHHHHHHTTTSEEEEEEEEEEEEEETTTTEEEEEEEEEEEEEPPPTTPPPPPPS--------EEE----SSS--------------------------------

Radius of gyration: 24.18 Å; chains: 1; bounding box: 74×72×60 Å

pLDDT: mean 82.71, std 24.5, range [27.98, 98.75]

Organism: NCBI:txid1440133